Protein 4FTX (pdb70)

InterPro domains:
  IPR020233 GSE/EGO complex subunit Slm4 [PF16818] (3-161)

Secondary structure (DSSP, 8-state):
--SSHHHHHHHHHS---GGG---S--S-SEEEEEETTT--EEEEEE--SSS-S-HHHHHHHHHHHHHHHHHHHHHHHHHHT-SS---SSEEEEEEETTEEEEEEEEEETTEEEEEEEPTTSSEEEEEEEETTS-HHHHHHHHHHHHGGGGGGTT----/--SSHHHHHHHHTS---GGG---S--S-SEEEEEETTT--EEEEEE----HHHHHHHHHHHHHHHHHHHHHHHHHHS-SS---SSEEEEEEETTEEEEEEEEEETTEEEEEEEPTTSSEEEEEEE-TTS-HHHHHHHHHHHHGGGGGGTT----

Foldseek 3Di:
DDDDPVRVVVVVVPDPPPVPDDFPDADFQKKFKAFLVQLHTDDMDGDDDPDDPDDVVVVVVVVVSSVVSRVVSVLVVVQVPDDDDHQFPDWDWDQQPNFIKIKTWHCDPQKIKIKIDLTLERMMIITIHGNRNDPVSVVVVVVVVSNVVPVGHNYYDD/DDDDDVVVVVVVPPDDDCVVDDFPDADFQKKFKAFLVQLHTPDMDGPQDDDVSVVVVVVVSSVVSRVVSVLVVCVVVVPDDHQFPDWAWDDDVNFIKIKTWHDDPQKIKIWIALGLERMIIITIHGNRNDPVSVRVVVRVVSNVPPVGHNHYPD

Organism: Saccharomyces cerevisiae (strain ATCC 204508 / S288c) (NCBI:txid559292)

GO terms:
  GO:0031902 late endosome membrane (C, IDA)
  GO:0000329 fungal-type vacuole membrane (C, IDA)
  GO:0071986 Ragulator complex (C, IDA)
  GO:0000329 fungal-type vacuole membrane (C, HDA)
  GO:0005737 cytoplasm (C, HDA)
  GO:0016237 microautophagy (P, IMP)
  GO:0007165 signal transduction (P, IMP)
  GO:0071986 Ragulator complex (C, IPI)
  GO:0042802 identical protein binding (F, IPI)
  GO:0005515 protein binding (F, IPI)
  GO:0005770 late endosome (C, IDA)
  GO:0032456 endocytic recycling (P, IDA)
  GO:0005774 vacuolar membrane (C, EXP)

CATH classification: 3.30.450.30

Structure (mmCIF, N/CA/C/O backbone):
data_4FTX
#
_entry.id   4FTX
#
_cell.length_a   61.959
_cell.length_b   99.311
_cell.length_c   159.106
_cell.angle_alpha   90.00
_cell.angle_beta   90.00
_cell.angle_gamma   90.00
#
_symmetry.space_group_name_H-M   'C 2 2 21'
#
loop_
_entity.id
_entity.type
_entity.pdbx_description
1 polymer 'Protein SLM4'
2 non-polymer 'SUCCINIC ACID'
3 water water
#
loop_
_atom_site.group_PDB
_atom_site.id
_atom_site.type_symbol
_atom_site.label_atom_id
_atom_site.label_alt_id
_atom_site.label_comp_id
_atom_site.label_asym_id
_atom_site.label_entity_id
_atom_site.label_seq_id
_atom_site.pdbx_PDB_ins_code
_atom_site.Cartn_x
_atom_site.Cartn_y
_atom_site.Cartn_z
_atom_site.occupancy
_atom_site.B_iso_or_equiv
_atom_site.auth_seq_id
_atom_site.auth_comp_id
_atom_site.auth_asym_id
_atom_site.auth_atom_id
_atom_site.pdbx_PDB_model_num
ATOM 1 N N . HIS A 1 5 ? 8.080 48.706 7.007 1.00 89.52 5 HIS A N 1
ATOM 2 C CA . HIS A 1 5 ? 9.349 49.323 6.579 1.00 87.71 5 HIS A CA 1
ATOM 3 C C . HIS A 1 5 ? 9.802 50.412 7.541 1.00 83.33 5 HIS A C 1
ATOM 4 O O . HIS A 1 5 ? 9.145 50.674 8.549 1.00 79.83 5 HIS A O 1
ATOM 11 N N . SER A 1 6 ? 10.942 51.034 7.238 1.00 82.77 6 SER A N 1
ATOM 12 C CA . SER A 1 6 ? 11.460 52.168 8.007 1.00 77.59 6 SER A CA 1
ATOM 13 C C . SER A 1 6 ? 12.461 52.962 7.161 1.00 79.50 6 SER A C 1
ATOM 14 O O . SER A 1 6 ? 12.661 52.661 5.980 1.00 81.02 6 SER A O 1
ATOM 17 N N . LYS A 1 7 ? 13.085 53.972 7.762 1.00 75.08 7 LYS A N 1
ATOM 18 C CA . LYS A 1 7 ? 14.040 54.817 7.042 1.00 81.50 7 LYS A CA 1
ATOM 19 C C . LYS A 1 7 ? 15.477 54.281 7.113 1.00 76.93 7 LYS A C 1
ATOM 20 O O . LYS A 1 7 ? 16.165 54.221 6.096 1.00 83.82 7 LYS A O 1
ATOM 26 N N . ASN A 1 8 ? 15.920 53.887 8.303 1.00 55.60 8 ASN A N 1
ATOM 27 C CA . ASN A 1 8 ? 17.279 53.389 8.481 1.00 46.00 8 ASN A CA 1
ATOM 28 C C . ASN A 1 8 ? 17.371 52.289 9.536 1.00 43.20 8 ASN A C 1
ATOM 29 O O . ASN A 1 8 ? 16.350 51.811 10.037 1.00 40.39 8 ASN A O 1
ATOM 34 N N . VAL A 1 9 ? 18.591 51.891 9.878 1.00 47.29 9 VAL A N 1
ATOM 35 C CA . VAL A 1 9 ? 18.785 50.813 10.844 1.00 49.44 9 VAL A CA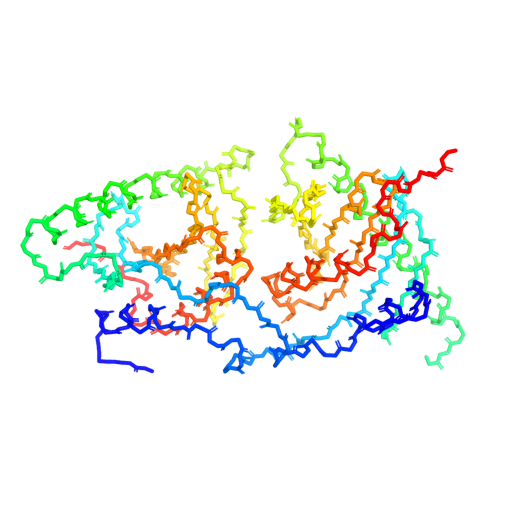 1
ATOM 36 C C . VAL A 1 9 ? 18.289 51.195 12.233 1.00 45.60 9 VAL A C 1
ATOM 37 O O . VAL A 1 9 ? 17.666 50.389 12.917 1.00 43.10 9 VAL A O 1
ATOM 41 N N . LYS A 1 10 ? 18.546 52.436 12.635 1.00 49.87 10 LYS A N 1
ATOM 42 C CA . LYS A 1 10 ? 18.121 52.922 13.943 1.00 46.64 10 LYS A CA 1
ATOM 43 C C . LYS A 1 10 ? 16.593 52.861 14.087 1.00 43.91 10 LYS A C 1
ATOM 44 O O . LYS A 1 10 ? 16.073 52.407 15.105 1.00 41.66 10 LYS A O 1
ATOM 50 N N . GLY A 1 11 ? 15.885 53.321 13.060 1.00 39.68 11 GLY A N 1
ATOM 51 C CA . GLY A 1 11 ? 14.433 53.278 13.038 1.00 41.07 11 GLY A CA 1
ATOM 52 C C . GLY A 1 11 ? 13.922 51.844 13.016 1.00 39.38 11 GLY A C 1
ATOM 53 O O . GLY A 1 11 ? 12.933 51.526 13.660 1.00 40.72 11 GLY A O 1
ATOM 54 N N . PHE A 1 12 ? 14.600 50.979 12.269 1.00 42.38 12 PHE A N 1
ATOM 55 C CA . PHE A 1 12 ? 14.253 49.559 12.252 1.00 41.36 12 PHE A CA 1
ATOM 56 C C . PHE A 1 12 ? 14.327 48.997 13.680 1.00 36.84 12 PHE A C 1
ATOM 57 O O . PHE A 1 12 ? 13.370 48.400 14.163 1.00 39.56 12 PHE A O 1
ATOM 65 N N . LEU A 1 13 ? 15.445 49.234 14.363 1.00 37.95 13 LEU A N 1
ATOM 66 C CA . LEU A 1 13 ? 15.612 48.751 15.741 1.00 37.30 13 LEU A CA 1
ATOM 67 C C . LEU A 1 13 ? 14.574 49.336 16.679 1.00 38.51 13 LEU A C 1
ATOM 68 O O . LEU A 1 13 ? 14.024 48.628 17.519 1.00 38.69 13 LEU A O 1
ATOM 73 N N . GLU A 1 14 ? 14.286 50.627 16.537 1.00 36.76 14 GLU A N 1
ATOM 74 C CA . GLU A 1 14 ? 13.263 51.248 17.378 1.00 36.31 14 GLU A CA 1
ATOM 75 C C . GLU A 1 14 ? 11.901 50.603 17.170 1.00 41.17 14 GLU A C 1
ATOM 76 O O . GLU A 1 14 ? 11.125 50.462 18.112 1.00 41.90 14 GLU A O 1
ATOM 82 N N . ASN A 1 15 ? 11.614 50.212 15.932 1.00 38.70 15 ASN A N 1
ATOM 83 C CA . ASN A 1 15 ? 10.344 49.569 15.620 1.00 43.95 15 ASN A CA 1
ATOM 84 C C . ASN A 1 15 ? 10.221 48.175 16.225 1.00 40.30 15 ASN A C 1
ATOM 85 O O . ASN A 1 15 ? 9.123 47.743 16.550 1.00 44.26 15 ASN A O 1
ATOM 90 N N . THR A 1 16 ? 11.346 47.482 16.373 1.00 39.19 16 THR A N 1
ATOM 91 C CA . THR A 1 16 ? 11.346 46.155 16.987 1.00 43.57 16 THR A CA 1
ATOM 92 C C . THR A 1 16 ? 11.048 46.199 18.491 1.00 50.02 16 THR A C 1
ATOM 93 O O . THR A 1 16 ? 10.782 45.163 19.093 1.00 49.13 16 THR A O 1
ATOM 97 N N . LEU A 1 17 ? 11.078 47.388 19.095 1.00 43.33 17 LEU A N 1
ATOM 98 C CA . LEU A 1 17 ? 10.821 47.509 20.534 1.00 46.38 17 LEU A CA 1
ATOM 99 C C . LEU A 1 17 ? 9.338 47.512 20.855 1.00 57.39 17 LEU A C 1
ATOM 100 O O . LEU A 1 17 ? 8.921 47.007 21.898 1.00 67.01 17 LEU A O 1
ATOM 105 N N . LYS A 1 18 ? 8.553 48.087 19.951 1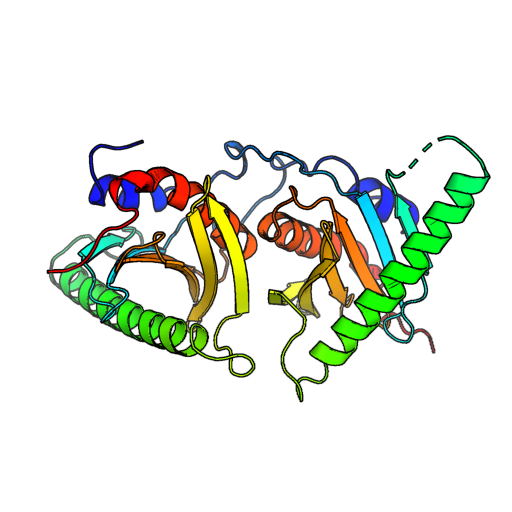.00 52.62 18 LYS A N 1
ATOM 106 C CA . LYS A 1 18 ? 7.099 48.156 20.086 1.00 56.33 18 LYS A CA 1
ATOM 107 C C . LYS A 1 18 ? 6.481 46.770 20.339 1.00 58.25 18 LYS A C 1
ATOM 108 O O . LYS A 1 18 ? 7.067 45.752 19.946 1.00 50.17 18 LYS A O 1
ATOM 114 N N . PRO A 1 19 ? 5.311 46.728 21.012 1.00 66.21 19 PRO A N 1
ATOM 115 C CA . PRO A 1 19 ? 4.612 45.468 21.305 1.00 69.39 19 PRO A CA 1
ATOM 116 C C . PRO A 1 19 ? 4.395 44.666 20.034 1.00 67.79 19 PRO A C 1
ATOM 117 O O . PRO A 1 19 ? 3.826 45.197 19.077 1.00 64.32 19 PRO A O 1
ATOM 121 N N . TYR A 1 20 ? 4.851 43.414 20.025 1.00 66.36 20 TYR A N 1
ATOM 122 C CA . TYR A 1 20 ? 4.835 42.604 18.813 1.00 67.66 20 TYR A CA 1
ATOM 123 C C . TYR A 1 20 ? 3.400 42.309 18.396 1.00 85.67 20 TYR A C 1
ATOM 124 O O . TYR A 1 20 ? 2.764 41.397 18.927 1.00 95.42 20 TYR A O 1
ATOM 133 N N . ASP A 1 21 ? 2.901 43.112 17.456 1.00 96.46 21 ASP A N 1
ATOM 134 C CA . ASP A 1 21 ? 1.542 42.986 16.938 1.00 111.08 21 ASP A CA 1
ATOM 135 C C . ASP A 1 21 ? 1.316 41.604 16.322 1.00 114.78 21 ASP A C 1
ATOM 136 O O . ASP A 1 21 ? 1.772 41.328 15.209 1.00 119.21 21 ASP A O 1
ATOM 141 N N . LEU A 1 22 ? 0.619 40.741 17.058 1.00 105.36 22 LEU A N 1
ATOM 142 C CA . LEU A 1 22 ? 0.356 39.375 16.606 1.00 116.89 22 LEU A CA 1
ATOM 143 C C . LEU A 1 22 ? -0.647 39.332 15.455 1.00 128.52 22 LEU A C 1
ATOM 144 O O . LEU A 1 22 ? -0.701 38.351 14.709 1.00 133.67 22 LEU A O 1
ATOM 149 N N . HIS A 1 23 ? -1.434 40.399 15.323 1.00 141.72 23 HIS A N 1
ATOM 150 C CA . HIS A 1 23 ? -2.514 40.480 14.334 1.00 150.22 23 HIS A CA 1
ATOM 151 C C . HIS A 1 23 ? -1.987 40.627 12.917 1.00 145.49 23 HIS A C 1
ATOM 152 O O . HIS A 1 23 ? -2.758 40.622 11.954 1.00 155.16 23 HIS A O 1
ATOM 159 N N . SER A 1 24 ? -0.669 40.748 12.787 1.00 132.54 24 SER A N 1
ATOM 160 C CA . SER A 1 24 ? -0.038 40.951 11.488 1.00 131.76 24 SER A CA 1
ATOM 161 C C . SER A 1 24 ? 0.844 39.776 11.074 1.00 107.98 24 SER A C 1
ATOM 162 O O . SER A 1 24 ? 1.302 39.708 9.931 1.00 116.20 24 SER A O 1
ATOM 165 N N . VAL A 1 25 ? 1.079 38.852 12.001 1.00 107.63 25 VAL A N 1
ATOM 166 C CA . VAL A 1 25 ? 1.973 37.728 11.731 1.00 76.14 25 VAL A CA 1
ATOM 167 C C . VAL A 1 25 ? 1.258 36.583 11.007 1.00 71.72 25 VAL A C 1
ATOM 168 O O . VAL A 1 25 ? 0.494 35.829 11.611 1.00 72.15 25 VAL A O 1
ATOM 172 N N . ASP A 1 26 ? 1.516 36.466 9.707 1.00 69.32 26 ASP A N 1
ATOM 173 C CA . ASP A 1 26 ? 0.956 35.396 8.890 1.00 74.59 26 ASP A CA 1
ATOM 174 C C . ASP A 1 26 ? 1.872 34.179 8.878 1.00 70.33 26 ASP A C 1
ATOM 175 O O . ASP A 1 26 ? 3.094 34.307 8.802 1.00 73.99 26 ASP A O 1
ATOM 180 N N . PHE A 1 27 ? 1.271 32.998 8.943 1.00 62.63 27 PHE A N 1
ATOM 181 C CA . PHE A 1 27 ? 2.016 31.752 8.837 1.00 58.24 27 PHE A CA 1
ATOM 182 C C . PHE A 1 27 ? 1.516 30.949 7.647 1.00 62.13 27 PHE A C 1
ATOM 183 O O . PHE A 1 27 ? 0.323 30.945 7.355 1.00 63.26 27 PHE A O 1
ATOM 191 N N . LYS A 1 28 ? 2.436 30.282 6.958 1.00 69.67 28 LYS A N 1
ATOM 192 C CA . LYS A 1 28 ? 2.080 29.374 5.875 1.00 71.26 28 LYS A CA 1
ATOM 193 C C . LYS A 1 28 ? 1.202 28.252 6.438 1.00 65.81 28 LYS A C 1
ATOM 194 O O . LYS A 1 28 ? 0.209 27.851 5.831 1.00 63.36 28 LYS A O 1
ATOM 200 N N . THR A 1 29 ? 1.567 27.780 7.626 1.00 55.92 29 THR A N 1
ATOM 201 C CA . THR A 1 29 ? 0.893 26.671 8.274 1.00 53.81 29 THR A CA 1
ATOM 202 C C . THR A 1 29 ? 0.836 26.936 9.772 1.00 53.94 29 THR A C 1
ATOM 203 O O . THR A 1 29 ? 1.862 27.173 10.400 1.00 56.23 29 THR A O 1
ATOM 207 N N . SER A 1 30 ? -0.364 26.902 10.337 1.00 50.57 30 SER A N 1
ATOM 208 C CA . SER A 1 30 ? -0.525 27.024 11.777 1.00 50.14 30 SER A CA 1
ATOM 209 C C . SER A 1 30 ? -1.369 25.877 12.356 1.00 48.00 30 SER A C 1
ATOM 210 O O . SER A 1 30 ? -1.765 25.916 13.522 1.00 47.39 30 SER A O 1
ATOM 213 N N . SER A 1 31 ? -1.623 24.859 11.536 1.00 43.87 31 SER A N 1
ATOM 214 C CA . SER A 1 31 ? -2.309 23.633 11.984 1.00 41.60 31 SER A CA 1
ATOM 215 C C . SER A 1 31 ? -1.353 22.464 12.127 1.00 37.83 31 SER A C 1
ATOM 216 O O . SER A 1 31 ? -0.451 22.285 11.301 1.00 43.65 31 SER A O 1
ATOM 219 N N . LEU A 1 32 ? -1.579 21.640 13.151 1.00 35.94 32 LEU A N 1
ATOM 220 C CA . LEU A 1 32 ? -0.788 20.431 13.337 1.00 38.64 32 LEU A CA 1
ATOM 221 C C . LEU A 1 32 ? -1.205 19.364 12.344 1.00 39.77 32 LEU A C 1
ATOM 222 O O . LEU A 1 32 ? -2.340 19.334 11.893 1.00 43.57 32 LEU A O 1
ATOM 227 N N . GLN A 1 33 ? -0.264 18.498 12.001 1.00 41.52 33 GLN A N 1
ATOM 228 C CA . GLN A 1 33 ? -0.565 17.288 11.254 1.00 42.47 33 GLN A CA 1
ATOM 229 C C . GLN A 1 33 ? -1.104 16.247 12.235 1.00 42.53 33 GLN A C 1
ATOM 230 O O . GLN A 1 33 ? -2.126 15.610 11.999 1.00 44.59 33 GLN A O 1
ATOM 236 N N . SER A 1 34 ? -0.415 16.071 13.354 1.00 42.40 34 SER A N 1
ATOM 237 C CA . SER A 1 34 ? -0.919 15.134 14.346 1.00 40.64 34 SER A CA 1
ATOM 238 C C . SER A 1 34 ? -0.514 15.527 15.747 1.00 35.67 34 SER A C 1
ATOM 239 O O . SER A 1 34 ? 0.387 16.345 15.950 1.00 34.86 34 SER A O 1
ATOM 242 N N . SER A 1 35 ? -1.211 14.963 16.720 1.00 29.44 35 SER A N 1
ATOM 243 C CA . SER A 1 35 ? -0.991 15.325 18.108 1.00 33.96 35 SER A CA 1
ATOM 244 C C . SER A 1 35 ? -1.227 14.077 18.949 1.00 34.78 35 SER A C 1
ATOM 245 O O . SER A 1 35 ? -2.220 13.380 18.757 1.00 35.66 35 SER A O 1
ATOM 248 N N . MET A 1 36 ? -0.321 13.779 19.866 1.00 32.99 36 MET A N 1
ATOM 249 C CA . MET A 1 36 ? -0.547 12.615 20.694 1.00 33.61 36 MET A CA 1
ATOM 250 C C . MET A 1 36 ? 0.044 12.656 22.084 1.00 30.61 36 MET A C 1
ATOM 251 O O . MET A 1 36 ? 0.916 13.465 22.395 1.00 28.83 36 MET A O 1
ATOM 256 N N . ILE A 1 37 ? -0.488 11.784 22.928 1.00 26.58 37 ILE A N 1
ATOM 257 C CA . ILE A 1 37 ? 0.096 11.516 24.230 1.00 23.71 37 ILE A CA 1
ATOM 258 C C . ILE A 1 37 ? 0.634 10.102 24.188 1.00 28.89 37 ILE A C 1
ATOM 259 O O . ILE A 1 37 ? -0.103 9.130 23.878 1.00 29.14 37 ILE A O 1
ATOM 264 N N . ILE A 1 38 ? 1.935 10.015 24.461 1.00 27.69 38 ILE A N 1
ATOM 265 C CA . ILE A 1 38 ? 2.672 8.755 24.408 1.00 27.98 38 ILE A CA 1
ATOM 266 C C . ILE A 1 38 ? 3.384 8.487 25.728 1.00 30.79 38 ILE A C 1
ATOM 267 O O . ILE A 1 38 ? 3.524 9.387 26.550 1.00 29.81 38 ILE A O 1
ATOM 272 N N . THR A 1 39 ? 3.842 7.257 25.938 1.00 26.59 39 THR A N 1
ATOM 273 C CA . THR A 1 39 ? 4.536 6.938 27.181 1.00 27.48 39 THR A CA 1
ATOM 274 C C . THR A 1 39 ? 5.980 7.398 27.126 1.00 31.78 39 THR A C 1
ATOM 275 O O . THR A 1 39 ? 6.642 7.260 26.097 1.00 31.81 39 THR A O 1
ATOM 279 N N . ALA A 1 40 ? 6.464 7.959 28.235 1.00 32.46 40 ALA A N 1
ATOM 280 C CA . ALA A 1 40 ? 7.865 8.346 28.368 1.00 33.50 40 ALA A CA 1
ATOM 281 C C . ALA A 1 40 ? 8.755 7.110 28.582 1.00 36.27 40 ALA A C 1
ATOM 282 O O . ALA A 1 40 ? 9.973 7.176 28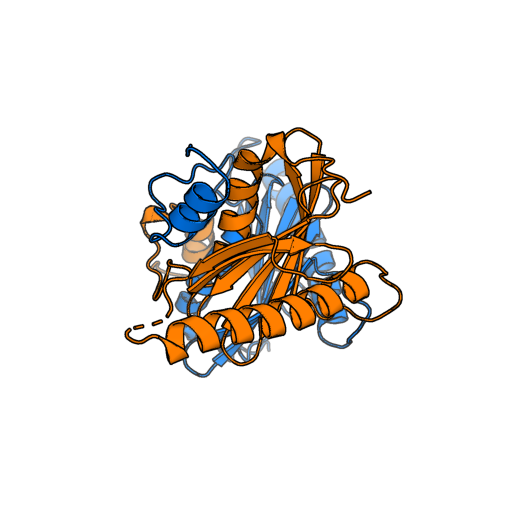.459 1.00 41.72 40 ALA A O 1
ATOM 284 N N . THR A 1 41 ? 8.137 5.980 28.894 1.00 32.11 41 THR A N 1
ATOM 285 C CA . THR A 1 41 ? 8.877 4.745 29.110 1.00 36.89 41 THR A CA 1
ATOM 286 C C . THR A 1 41 ? 9.210 4.076 27.779 1.00 40.04 41 THR A C 1
ATOM 287 O O . THR A 1 41 ? 10.351 3.708 27.546 1.00 39.24 41 THR A O 1
ATOM 291 N N . ASN A 1 42 ? 8.216 3.939 26.901 1.00 39.27 42 ASN A N 1
ATOM 292 C CA . ASN A 1 42 ? 8.402 3.173 25.669 1.00 39.93 42 ASN A CA 1
ATOM 293 C C . ASN A 1 42 ? 7.950 3.874 24.388 1.00 43.12 42 ASN A C 1
ATOM 294 O O . ASN A 1 42 ? 8.044 3.302 23.305 1.00 41.09 42 ASN A O 1
ATOM 299 N N . GLY A 1 43 ? 7.456 5.101 24.506 1.00 40.30 43 GLY A N 1
ATOM 300 C CA . GLY A 1 43 ? 6.949 5.812 23.345 1.00 37.05 43 GLY A CA 1
ATOM 301 C C . GLY A 1 43 ? 5.691 5.182 22.778 1.00 34.29 43 GLY A C 1
ATOM 302 O O . GLY A 1 43 ? 5.368 5.389 21.615 1.00 36.93 43 GLY A O 1
ATOM 303 N N . GLY A 1 44 ? 4.987 4.406 23.593 1.00 32.35 44 GLY A N 1
ATOM 304 C CA . GLY A 1 44 ? 3.730 3.781 23.171 1.00 32.84 44 GLY A CA 1
ATOM 305 C C . GLY A 1 44 ? 2.621 4.818 23.135 1.00 35.29 44 GLY A C 1
ATOM 306 O O . GLY A 1 44 ? 2.488 5.620 24.049 1.00 33.04 44 GLY A O 1
ATOM 307 N N . ILE A 1 45 ? 1.832 4.824 22.071 1.00 30.39 45 ILE A N 1
ATOM 308 C CA . ILE A 1 45 ? 0.789 5.828 21.935 1.00 34.27 45 ILE A CA 1
ATOM 309 C C . ILE A 1 45 ? -0.384 5.461 22.816 1.00 33.82 45 ILE A C 1
ATOM 310 O O . ILE A 1 45 ? -0.897 4.330 22.755 1.00 30.11 45 ILE A O 1
ATOM 315 N N . LEU A 1 46 ? -0.823 6.414 23.631 1.00 29.05 46 LEU A N 1
ATOM 316 C CA . LEU A 1 46 ? -1.961 6.174 24.506 1.00 31.96 46 LEU A CA 1
ATOM 317 C C . LEU A 1 46 ? -3.191 6.925 24.040 1.00 34.89 46 LEU A C 1
ATOM 318 O O . LEU A 1 46 ? -4.317 6.508 24.300 1.00 34.20 46 LEU A O 1
ATOM 323 N N . SER A 1 47 ? -2.970 8.041 23.353 1.00 35.84 47 SER A N 1
ATOM 324 C CA . SER A 1 47 ? -4.070 8.782 22.726 1.00 33.55 47 SER A CA 1
ATOM 325 C C . SER A 1 47 ? -3.510 9.589 21.563 1.00 32.12 47 SER A C 1
ATOM 326 O O . SER A 1 47 ? -2.382 10.056 21.628 1.00 31.46 47 SER A O 1
ATOM 329 N N . TYR A 1 48 ? -4.286 9.756 20.499 1.00 37.04 48 TYR A N 1
ATOM 330 C CA . TYR A 1 48 ? -3.814 10.538 19.359 1.00 37.58 48 TYR A CA 1
ATOM 331 C C . TYR A 1 48 ? -4.964 11.151 18.579 1.00 35.00 48 TYR A C 1
ATOM 332 O O . TYR A 1 48 ? -6.106 10.703 18.671 1.00 37.10 48 TYR A O 1
ATOM 341 N N . ALA A 1 49 ? -4.628 12.168 17.792 1.00 34.14 49 ALA A N 1
ATOM 342 C CA . ALA A 1 49 ? -5.508 12.736 16.773 1.00 34.85 49 ALA A CA 1
ATOM 343 C C . ALA A 1 49 ? -4.656 13.087 15.560 1.00 42.73 49 ALA A C 1
ATOM 344 O O . ALA A 1 49 ? -3.503 13.507 15.719 1.00 40.59 49 ALA A O 1
ATOM 346 N N . THR A 1 50 ? -5.216 12.913 14.361 1.00 43.56 50 THR A N 1
ATOM 347 C CA . THR A 1 50 ? -4.560 13.309 13.104 1.00 45.05 50 THR A CA 1
ATOM 348 C C . THR A 1 50 ? -5.558 14.000 12.209 1.00 42.32 50 THR A C 1
ATOM 349 O O . THR A 1 50 ? -6.724 13.614 12.179 1.00 43.39 50 THR A O 1
ATOM 353 N N . SER A 1 51 ? -5.095 15.005 11.468 1.00 53.39 51 SER A N 1
ATOM 354 C CA . SER A 1 51 ? -5.946 15.722 10.514 1.00 67.17 51 SER A CA 1
ATOM 355 C C . SER A 1 51 ? -6.279 14.866 9.295 1.00 75.84 51 SER A C 1
ATOM 356 O O . SER A 1 51 ? -5.527 13.957 8.939 1.00 60.43 51 SER A O 1
ATOM 359 N N . ASN A 1 52 ? -7.406 15.170 8.656 1.00 102.97 52 ASN A N 1
ATOM 360 C CA . ASN A 1 52 ? -7.907 14.369 7.542 1.00 117.74 52 ASN A CA 1
ATOM 361 C C . ASN A 1 52 ? -7.862 15.127 6.218 1.00 122.07 52 ASN A C 1
ATOM 362 O O . ASN A 1 52 ? -8.890 15.309 5.565 1.00 128.98 52 ASN A O 1
ATOM 367 N N . ASN A 1 53 ? -6.667 15.556 5.820 1.00 118.75 53 ASN A N 1
ATOM 368 C CA . ASN A 1 53 ? -6.510 16.403 4.635 1.00 123.69 53 ASN A CA 1
ATOM 369 C C . ASN A 1 53 ? -6.003 15.680 3.381 1.00 115.60 53 ASN A C 1
ATOM 370 O O . ASN A 1 53 ? -6.259 16.119 2.259 1.00 117.20 53 ASN A O 1
ATOM 375 N N . ASP A 1 54 ? -5.297 14.569 3.583 1.00 106.52 54 ASP A N 1
ATOM 376 C CA . ASP A 1 54 ? -4.557 13.891 2.517 1.00 91.73 54 ASP A CA 1
ATOM 377 C C . ASP A 1 54 ? -5.381 12.875 1.715 1.00 83.17 54 ASP A C 1
ATOM 378 O O . ASP A 1 54 ? -5.428 12.928 0.475 1.00 83.88 54 ASP A O 1
ATOM 383 N N . VAL A 1 55 ? -6.013 11.952 2.440 1.00 73.21 55 VAL A N 1
ATOM 384 C CA . VAL A 1 55 ? -6.749 10.827 1.867 1.00 72.49 55 VAL A CA 1
ATOM 385 C C . VAL A 1 55 ? -8.100 10.710 2.576 1.00 74.12 55 VAL A C 1
ATOM 386 O O . VAL A 1 55 ? -8.270 11.257 3.670 1.00 65.45 55 VAL A O 1
ATOM 390 N N . PRO A 1 56 ? -9.076 10.020 1.949 1.00 78.02 56 PRO A N 1
ATOM 391 C CA . PRO A 1 56 ? -10.370 9.798 2.601 1.00 74.68 56 PRO A CA 1
ATOM 392 C C . PRO A 1 56 ? -10.210 9.012 3.888 1.00 75.91 56 PRO A C 1
ATOM 393 O O . PRO A 1 56 ? -9.318 8.165 3.977 1.00 77.87 56 PRO A O 1
ATOM 397 N N . LYS A 1 57 ? -11.062 9.300 4.869 1.00 86.06 57 LYS A N 1
ATOM 398 C CA . LYS A 1 57 ? -11.104 8.527 6.108 1.00 88.46 57 LYS A CA 1
ATOM 399 C C . LYS A 1 57 ? -11.691 7.147 5.837 1.00 82.66 57 LYS A C 1
ATOM 400 O O . LYS A 1 57 ? -12.901 6.936 5.970 1.00 81.05 57 LYS A O 1
ATOM 406 N N . ASN A 1 58 ? -10.829 6.217 5.437 1.00 71.92 58 ASN A N 1
ATOM 407 C CA . ASN A 1 58 ? -11.234 4.833 5.228 1.00 69.29 58 ASN A CA 1
ATOM 408 C C . ASN A 1 58 ? -10.383 3.861 6.042 1.00 69.35 58 ASN A C 1
ATOM 409 O O . ASN A 1 58 ? -9.639 4.277 6.930 1.00 63.60 58 ASN A O 1
ATOM 414 N N . SER A 1 59 ? -10.460 2.578 5.684 1.00 70.37 59 SER A N 1
ATOM 415 C CA . SER A 1 59 ? -9.801 1.497 6.418 1.00 64.65 59 SER A CA 1
ATOM 416 C C . SER A 1 59 ? -8.276 1.357 6.267 1.00 45.11 59 SER A C 1
ATOM 417 O O . SER A 1 59 ? -7.549 1.449 7.255 1.00 46.77 59 SER A O 1
ATOM 420 N N . ILE A 1 60 ? -7.801 1.088 5.054 1.00 50.53 60 ILE A N 1
ATOM 421 C CA . ILE A 1 60 ? -6.374 0.851 4.842 1.00 53.09 60 ILE A CA 1
ATOM 422 C C . ILE A 1 60 ? -5.578 2.089 5.249 1.00 54.95 60 ILE A C 1
ATOM 423 O O . ILE A 1 60 ? -4.491 1.971 5.826 1.00 60.81 60 ILE A O 1
ATOM 428 N N . ASN A 1 61 ? -6.154 3.262 4.970 1.00 55.40 61 ASN A N 1
ATOM 429 C CA . ASN A 1 61 ? -5.534 4.544 5.283 1.00 58.67 61 ASN A CA 1
ATOM 430 C C . ASN A 1 61 ? -5.398 4.729 6.770 1.00 50.41 61 ASN A C 1
ATOM 431 O O . ASN A 1 61 ? -4.363 5.188 7.251 1.00 50.85 61 ASN A O 1
ATOM 436 N N . GLU A 1 62 ? -6.465 4.384 7.490 1.00 49.43 62 GLU A N 1
ATOM 437 C CA . GLU A 1 62 ? -6.451 4.467 8.931 1.00 51.11 62 GLU A CA 1
ATOM 438 C C . GLU A 1 62 ? -5.356 3.569 9.508 1.00 38.70 62 GLU A C 1
ATOM 439 O O . GLU A 1 62 ? -4.578 4.007 10.362 1.00 40.50 62 GLU A O 1
ATOM 445 N N . ILE A 1 63 ? -5.291 2.325 9.038 1.00 41.22 63 ILE A N 1
ATOM 446 C CA . ILE A 1 63 ? -4.333 1.367 9.596 1.00 39.28 63 ILE A CA 1
ATOM 447 C C . ILE A 1 63 ? -2.906 1.874 9.353 1.00 44.81 63 ILE A C 1
ATOM 448 O O . ILE A 1 63 ? -2.085 1.933 10.279 1.00 38.30 63 ILE A O 1
ATOM 453 N N . ASN A 1 64 ? -2.644 2.271 8.107 1.00 45.66 64 AS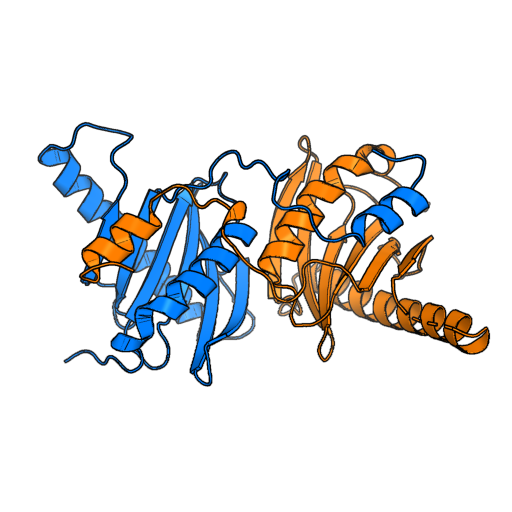N A N 1
ATOM 454 C CA . ASN A 1 64 ? -1.337 2.756 7.688 1.00 44.77 64 ASN A CA 1
ATOM 455 C C . ASN A 1 64 ? -0.882 3.956 8.486 1.00 40.18 64 ASN A C 1
ATOM 456 O O . ASN A 1 64 ? 0.254 3.992 8.969 1.00 44.81 64 ASN A O 1
ATOM 461 N N . SER A 1 65 ? -1.752 4.952 8.605 1.00 36.02 65 SER A N 1
ATOM 462 C CA . SER A 1 65 ? -1.336 6.172 9.284 1.00 38.78 65 SER A CA 1
ATOM 463 C C . SER A 1 65 ? -1.099 5.897 10.764 1.00 37.59 65 SER A C 1
ATOM 464 O O . SER A 1 65 ? -0.189 6.477 11.339 1.00 35.36 65 SER A O 1
ATOM 467 N N . VAL A 1 66 ? -1.866 4.990 11.380 1.00 35.94 66 VAL A N 1
ATOM 468 C CA . VAL A 1 66 ? -1.600 4.705 12.801 1.00 38.63 66 VAL A CA 1
ATOM 469 C C . VAL A 1 66 ? -0.251 4.039 12.955 1.00 35.71 66 VAL A C 1
ATOM 470 O O . VAL A 1 66 ? 0.513 4.379 13.851 1.00 37.55 66 VAL A O 1
ATOM 474 N N . ASN A 1 67 ? 0.045 3.089 12.071 1.00 37.48 67 ASN A N 1
ATOM 475 C CA . ASN A 1 67 ? 1.351 2.444 12.080 1.00 41.68 67 ASN A CA 1
ATOM 476 C C . ASN A 1 67 ? 2.500 3.455 11.941 1.00 40.37 67 ASN A C 1
ATOM 477 O O . ASN A 1 67 ? 3.516 3.351 12.638 1.00 40.92 67 ASN A O 1
ATOM 482 N N . ASN A 1 68 ? 2.337 4.419 11.030 1.00 35.77 68 ASN A N 1
ATOM 483 C CA . ASN A 1 68 ? 3.347 5.470 10.850 1.00 37.40 68 ASN A CA 1
ATOM 484 C C . ASN A 1 68 ? 3.512 6.302 12.125 1.00 37.29 68 ASN A C 1
ATOM 485 O O . ASN A 1 68 ? 4.634 6.584 12.553 1.00 40.41 68 ASN A O 1
ATOM 490 N N . LEU A 1 69 ? 2.390 6.708 12.717 1.00 38.18 69 LEU A N 1
ATOM 491 C CA . LEU A 1 69 ? 2.434 7.487 13.959 1.00 41.10 69 LEU A CA 1
ATOM 492 C C . LEU A 1 69 ? 3.167 6.735 15.063 1.00 37.51 69 LEU A C 1
ATOM 493 O O . LEU A 1 69 ? 3.934 7.334 15.804 1.00 36.17 69 LEU A O 1
ATOM 498 N N . LYS A 1 70 ? 2.922 5.427 15.165 1.00 36.69 70 LYS A N 1
ATOM 499 C CA . LYS A 1 70 ? 3.622 4.580 16.147 1.00 34.47 70 LYS A CA 1
ATOM 500 C C . LYS A 1 70 ? 5.120 4.572 15.918 1.00 36.91 70 LYS A C 1
ATOM 501 O O . LYS A 1 70 ? 5.891 4.674 16.877 1.00 39.73 70 LYS A O 1
ATOM 507 N N . MET A 1 71 ? 5.537 4.437 14.655 1.00 35.70 71 MET A N 1
ATOM 508 C CA . MET A 1 71 ? 6.967 4.471 14.338 1.00 42.53 71 MET A CA 1
ATOM 509 C C . MET A 1 71 ? 7.604 5.833 14.688 1.00 39.23 71 MET A C 1
ATOM 510 O O . MET A 1 71 ? 8.705 5.897 15.250 1.00 40.87 71 MET A O 1
ATOM 515 N N . MET A 1 72 ? 6.886 6.910 14.391 1.00 39.55 72 MET A N 1
ATOM 516 C CA . MET A 1 72 ? 7.397 8.259 14.658 1.00 41.54 72 MET A CA 1
ATOM 517 C C . MET A 1 72 ? 7.472 8.564 16.161 1.00 36.98 72 MET A C 1
ATOM 518 O O . MET A 1 72 ? 8.430 9.178 16.650 1.00 34.65 72 MET A O 1
ATOM 523 N N . SER A 1 73 ? 6.449 8.131 16.881 1.00 34.57 73 SER A N 1
ATOM 524 C CA . SER A 1 73 ? 6.390 8.276 18.327 1.00 37.34 73 SER A CA 1
ATOM 525 C C . SER A 1 73 ? 7.560 7.571 18.973 1.00 41.08 73 SER A C 1
ATOM 526 O O . SER A 1 73 ? 8.166 8.103 19.895 1.00 41.21 73 SER A O 1
ATOM 529 N N . LEU A 1 74 ? 7.870 6.370 18.487 1.00 40.35 74 LEU A N 1
ATOM 530 C CA . LEU A 1 74 ? 9.027 5.639 18.986 1.00 38.00 74 LEU A CA 1
ATOM 531 C C . LEU A 1 74 ? 10.353 6.365 18.720 1.00 36.48 74 LEU A C 1
ATOM 532 O O . LEU A 1 74 ? 11.175 6.494 19.625 1.00 38.57 74 LEU A O 1
ATOM 537 N N . LEU A 1 75 ? 10.574 6.818 17.484 1.00 35.63 75 LEU A N 1
ATOM 538 C CA . LEU A 1 75 ? 11.819 7.526 17.154 1.00 40.77 75 LEU A CA 1
ATOM 539 C C . LEU A 1 75 ? 12.002 8.784 18.007 1.00 36.04 75 LEU A C 1
ATOM 540 O O . LEU A 1 75 ? 13.110 9.089 18.471 1.00 38.53 75 LEU A O 1
ATOM 545 N N . ILE A 1 76 ? 10.906 9.507 18.202 1.00 34.84 76 ILE A N 1
ATOM 546 C CA . ILE A 1 76 ? 10.938 10.759 18.936 1.00 36.14 76 ILE A CA 1
ATOM 547 C C . ILE A 1 76 ? 11.152 10.503 20.421 1.00 36.80 76 ILE A C 1
ATOM 548 O O . ILE A 1 76 ? 11.997 11.145 21.042 1.00 34.82 76 ILE A O 1
ATOM 553 N N . LYS A 1 77 ? 10.422 9.544 20.984 1.00 34.72 77 LYS A N 1
ATOM 554 C CA . LYS A 1 77 ? 10.689 9.131 22.364 1.00 35.68 77 LYS A CA 1
ATOM 555 C C . LYS A 1 77 ? 12.151 8.720 22.572 1.00 36.16 77 LYS A C 1
ATOM 556 O O . LYS A 1 77 ? 12.739 9.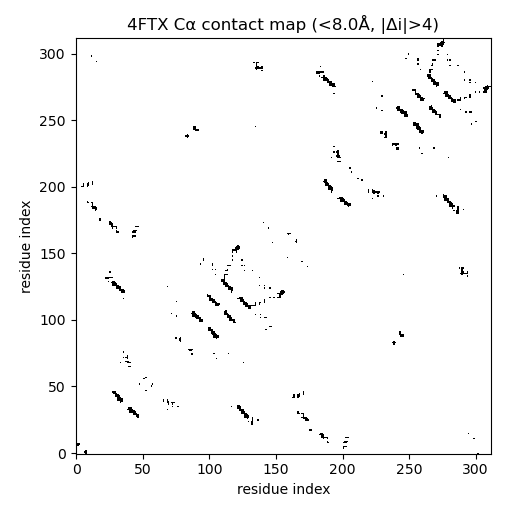054 23.595 1.00 37.96 77 LYS A O 1
ATOM 562 N N . ASP A 1 78 ? 12.738 7.981 21.628 1.00 34.87 78 ASP A N 1
ATOM 563 C CA . ASP A 1 78 ? 14.141 7.581 21.787 1.00 31.84 78 ASP A CA 1
ATOM 564 C C . ASP A 1 78 ? 15.073 8.802 21.805 1.00 39.13 78 ASP A C 1
ATOM 565 O O . ASP A 1 78 ? 16.031 8.876 22.596 1.00 37.91 78 ASP A O 1
ATOM 570 N N . LYS A 1 79 ? 14.793 9.753 20.919 1.00 37.08 79 LYS A N 1
ATOM 571 C CA . LYS A 1 79 ? 15.602 10.968 20.862 1.00 37.56 79 LYS A CA 1
ATOM 572 C C . LYS A 1 79 ? 15.483 11.744 22.177 1.00 32.61 79 LYS A C 1
ATOM 573 O O . LYS A 1 79 ? 16.488 12.140 22.769 1.00 42.04 79 LYS A O 1
ATOM 579 N N . TRP A 1 80 ? 14.252 11.942 22.624 1.00 33.39 80 TRP A N 1
ATOM 580 C CA . TRP A 1 80 ? 13.956 12.606 23.894 1.00 34.46 80 TRP A CA 1
ATOM 581 C C . TRP A 1 80 ? 14.682 11.936 25.059 1.00 40.34 80 TRP A C 1
ATOM 582 O O . TRP A 1 80 ? 15.331 12.606 25.868 1.00 34.65 80 TRP A O 1
ATOM 593 N N . SER A 1 81 ? 14.591 10.609 25.143 1.00 35.33 81 SER A N 1
ATOM 594 C CA . SER A 1 81 ? 15.281 9.859 26.209 1.00 39.59 81 SER A CA 1
ATOM 595 C C . SER A 1 81 ? 16.763 10.100 26.202 1.00 42.51 81 SER A C 1
ATOM 596 O O . SER A 1 81 ? 17.363 10.342 27.256 1.00 40.92 81 SER A O 1
ATOM 599 N N . GLU A 1 82 ? 17.370 10.018 25.021 1.00 39.36 82 GLU A N 1
ATOM 600 C CA . GLU A 1 82 ? 18.797 10.272 24.928 1.00 44.68 82 GLU A CA 1
ATOM 601 C C . GLU A 1 82 ? 19.159 11.701 25.354 1.00 46.25 82 GLU A C 1
ATOM 602 O O . GLU A 1 82 ? 20.155 11.912 26.051 1.00 43.21 82 GLU A O 1
ATOM 608 N N . ASP A 1 83 ? 18.348 12.674 24.948 1.00 43.72 83 ASP A N 1
ATOM 609 C CA . ASP A 1 83 ? 18.621 14.076 25.289 1.00 44.92 83 ASP A CA 1
ATOM 610 C C . ASP A 1 83 ? 18.517 14.326 26.792 1.00 42.12 83 ASP A C 1
ATOM 611 O O . ASP A 1 83 ? 19.312 15.061 27.361 1.00 44.94 83 ASP A O 1
ATOM 616 N N . GLU A 1 84 ? 17.546 13.677 27.419 1.00 36.41 84 GLU A N 1
ATOM 617 C CA . GLU A 1 84 ? 17.280 13.812 28.849 1.00 43.04 84 GLU A CA 1
ATOM 618 C C . GLU A 1 84 ? 18.410 13.351 29.777 1.00 52.28 84 GLU A C 1
ATOM 619 O O . GLU A 1 84 ? 18.557 13.879 30.877 1.00 60.64 84 GLU A O 1
ATOM 625 N N . ASN A 1 85 ? 19.216 12.389 29.346 1.00 63.57 85 ASN A N 1
ATOM 626 C CA . ASN A 1 85 ? 20.341 11.970 30.178 1.00 74.68 85 ASN A CA 1
ATOM 627 C C . ASN A 1 85 ? 21.735 12.205 29.588 1.00 83.50 85 ASN A C 1
ATOM 628 O O . ASN A 1 85 ? 22.592 11.321 29.624 1.00 88.54 85 ASN A O 1
ATOM 633 N N . ASP A 1 86 ? 21.951 13.404 29.054 1.00 88.29 86 ASP A N 1
ATOM 634 C CA . ASP A 1 86 ? 23.290 13.854 28.659 1.00 110.07 86 ASP A CA 1
ATOM 635 C C . ASP A 1 86 ? 23.398 15.379 28.615 1.00 119.79 86 ASP A C 1
ATOM 636 O O . ASP A 1 86 ? 22.452 16.089 28.963 1.00 117.31 86 ASP A O 1
ATOM 641 N N . THR A 1 87 ? 24.553 15.876 28.181 1.00 132.16 87 THR A N 1
ATOM 642 C CA . THR A 1 87 ? 24.779 17.316 28.110 1.00 142.30 87 THR A CA 1
ATOM 643 C C . THR A 1 87 ? 25.048 17.787 26.681 1.00 147.99 87 THR A C 1
ATOM 644 O O . THR A 1 87 ? 24.313 18.623 26.150 1.00 145.35 87 THR A O 1
ATOM 648 N N . GLU A 1 88 ? 26.090 17.233 26.065 1.00 150.54 88 GLU A N 1
ATOM 649 C CA . GLU A 1 88 ? 26.622 17.752 24.802 1.00 145.98 88 GLU A CA 1
ATOM 650 C C . GLU A 1 88 ? 26.031 17.136 23.529 1.00 136.24 88 GLU A C 1
ATOM 651 O O . GLU A 1 88 ? 26.014 17.778 22.478 1.00 137.76 88 GLU A O 1
ATOM 657 N N . GLU A 1 89 ? 25.552 15.899 23.625 1.00 124.46 89 GLU A N 1
ATOM 658 C CA . GLU A 1 89 ? 25.109 15.146 22.449 1.00 116.28 89 GLU A CA 1
ATOM 659 C C . GLU A 1 89 ? 23.599 15.247 22.206 1.00 99.29 89 GLU A C 1
ATOM 660 O O . GLU A 1 89 ? 22.896 14.231 22.165 1.00 95.06 89 GLU A O 1
ATOM 666 N N . GLN A 1 90 ? 23.110 16.473 22.026 1.00 79.37 90 GLN A N 1
ATOM 667 C CA . GLN A 1 90 ? 21.678 16.710 21.871 1.00 66.96 90 GLN A CA 1
ATOM 668 C C . GLN A 1 90 ? 21.195 16.476 20.449 1.00 57.61 90 GLN A C 1
ATOM 669 O O . GLN A 1 90 ? 21.745 17.033 19.501 1.00 59.61 90 GLN A O 1
ATOM 675 N N . HIS A 1 91 ? 20.164 15.644 20.315 1.00 46.80 91 HIS A N 1
ATOM 676 C CA . HIS A 1 91 ? 19.448 15.489 19.051 1.00 42.98 91 HIS A CA 1
ATOM 677 C C . HIS A 1 91 ? 18.562 16.694 18.771 1.00 39.17 91 HIS A C 1
ATOM 678 O O . HIS A 1 91 ? 18.365 17.065 17.623 1.00 45.40 91 HIS A O 1
ATOM 685 N N . SER A 1 92 ? 18.004 17.295 19.820 1.00 35.45 92 SER A N 1
ATOM 686 C CA . SER A 1 92 ? 16.996 18.348 19.657 1.00 34.04 92 SER A CA 1
ATOM 687 C C . SER A 1 92 ? 17.568 19.659 19.113 1.00 32.98 92 SER A C 1
ATOM 688 O O . SER A 1 92 ? 18.758 19.922 19.234 1.00 34.27 92 SER A O 1
ATOM 691 N N . ASN A 1 93 ? 16.681 20.460 18.534 1.00 40.12 93 ASN A N 1
ATOM 692 C CA . ASN A 1 93 ? 16.984 21.789 17.998 1.00 45.40 93 ASN A CA 1
ATOM 693 C C . ASN A 1 93 ? 16.873 22.826 19.097 1.00 40.34 93 ASN A C 1
ATOM 694 O O . ASN A 1 93 ? 17.368 23.958 18.973 1.00 43.57 93 ASN A O 1
ATOM 699 N N . SER A 1 94 ? 16.137 22.463 20.141 1.00 32.78 94 SER A N 1
ATOM 700 C CA . SER A 1 94 ? 15.981 23.340 21.284 1.00 34.93 94 SER A CA 1
ATOM 701 C C . SER A 1 94 ? 15.635 22.586 22.554 1.00 34.53 94 SER A C 1
ATOM 702 O O . SER A 1 94 ? 15.163 21.444 22.510 1.00 32.16 94 SER A O 1
ATOM 705 N N . CYS A 1 95 ? 15.850 23.249 23.684 1.00 36.70 95 CYS A N 1
ATOM 706 C CA . CYS A 1 95 ? 15.453 22.709 24.979 1.00 35.60 95 CYS A CA 1
ATOM 707 C C . CYS A 1 95 ? 15.127 23.878 25.891 1.00 32.40 95 CYS A C 1
ATOM 708 O O . CYS A 1 95 ? 16.024 24.593 26.336 1.00 34.72 95 CYS A O 1
ATOM 711 N N . TYR A 1 96 ? 13.841 24.086 26.135 1.00 29.27 96 TYR A N 1
ATOM 712 C CA . TYR A 1 96 ? 13.407 25.190 26.987 1.00 35.22 96 TYR A CA 1
ATOM 713 C C . TYR A 1 96 ? 12.834 24.649 28.287 1.00 35.02 96 TYR A C 1
ATOM 714 O O . TYR A 1 96 ? 11.808 23.964 28.278 1.00 33.22 96 TYR A O 1
ATOM 723 N N . PRO A 1 97 ? 13.512 24.922 29.411 1.00 41.02 97 PRO A N 1
ATOM 724 C CA . PRO A 1 97 ? 12.875 24.612 30.694 1.00 41.23 97 PRO A CA 1
ATOM 725 C C . PRO A 1 97 ? 11.688 25.545 30.921 1.00 38.86 97 PRO A C 1
ATOM 726 O O . PRO A 1 97 ? 11.820 26.754 30.754 1.00 47.85 97 PRO A O 1
ATOM 730 N N . VAL A 1 98 ? 10.525 24.981 31.233 1.00 40.79 98 VAL A N 1
ATOM 731 C CA . VAL A 1 98 ? 9.354 25.781 31.571 1.00 45.66 98 VAL A CA 1
ATOM 732 C C . VAL A 1 98 ? 8.776 25.389 32.920 1.00 46.05 98 VAL A C 1
ATOM 733 O O . VAL A 1 98 ? 8.990 24.278 33.414 1.00 41.17 98 VAL A O 1
ATOM 737 N N . GLU A 1 99 ? 8.042 26.325 33.504 1.00 47.54 99 GLU A N 1
ATOM 738 C CA . GLU A 1 99 ? 7.321 26.092 34.733 1.00 47.54 99 GLU A CA 1
ATOM 739 C C . GLU A 1 99 ? 5.852 26.342 34.474 1.00 42.31 99 GLU A C 1
ATOM 740 O O . GLU A 1 99 ? 5.472 27.357 33.887 1.00 41.67 99 GLU A O 1
ATOM 746 N N . ILE A 1 100 ? 5.030 25.393 34.887 1.00 39.69 100 ILE A N 1
ATOM 747 C CA . ILE A 1 100 ? 3.597 25.571 34.898 1.00 48.13 100 ILE A CA 1
ATOM 748 C C . ILE A 1 100 ? 3.251 25.507 36.363 1.00 54.58 100 ILE A C 1
ATOM 749 O O . ILE A 1 100 ? 3.411 24.457 36.994 1.00 46.76 100 ILE A O 1
ATOM 754 N N . ASP A 1 101 ? 2.814 26.637 36.908 1.00 60.76 101 ASP A N 1
ATOM 755 C CA . ASP A 1 101 ? 2.579 26.742 38.336 1.00 73.65 101 ASP A CA 1
ATOM 756 C C . ASP A 1 101 ? 3.931 26.445 38.986 1.00 63.25 101 ASP A C 1
ATOM 757 O O . ASP A 1 101 ? 4.938 27.058 38.636 1.00 62.37 101 ASP A O 1
ATOM 762 N N . SER A 1 102 ? 3.970 25.467 39.882 1.00 58.96 102 SER A N 1
ATOM 763 C CA . SER A 1 102 ? 5.235 25.057 40.481 1.00 58.30 102 SER A CA 1
ATOM 764 C C . SER A 1 102 ? 5.792 23.756 39.883 1.00 50.07 102 SER A C 1
ATOM 765 O O . SER A 1 102 ? 6.723 23.169 40.429 1.00 49.96 102 SER A O 1
ATOM 768 N N . PHE A 1 103 ? 5.232 23.322 38.758 1.00 44.52 103 PHE A N 1
ATOM 769 C CA . PHE A 1 103 ? 5.680 22.093 38.105 1.00 45.32 103 PHE A CA 1
ATOM 770 C C . PHE A 1 103 ? 6.663 22.450 37.007 1.00 50.62 103 PHE A C 1
ATOM 771 O O . PHE A 1 103 ? 6.526 23.488 36.360 1.00 55.85 103 PHE A O 1
ATOM 779 N N . LYS A 1 104 ? 7.658 21.596 36.802 1.00 38.71 104 LYS A N 1
ATOM 780 C CA . LYS A 1 104 ? 8.660 21.859 35.775 1.00 39.51 104 LYS A CA 1
ATOM 781 C C . LYS A 1 104 ? 8.620 20.841 34.649 1.00 40.84 104 LYS A C 1
ATOM 782 O O . LYS A 1 104 ? 8.334 19.666 34.867 1.00 40.48 104 LYS A O 1
ATOM 788 N N . THR A 1 105 ? 8.903 21.297 33.439 1.00 37.98 105 THR A N 1
ATOM 789 C CA . THR A 1 105 ? 9.180 20.366 32.363 1.00 38.93 105 THR A CA 1
ATOM 790 C C . THR A 1 105 ? 10.095 21.038 31.356 1.00 38.95 105 THR A C 1
ATOM 791 O O . THR A 1 105 ? 10.568 22.158 31.591 1.00 38.48 105 THR A O 1
ATOM 795 N N . LYS A 1 106 ? 10.367 20.347 30.258 1.00 36.02 106 LYS A N 1
ATOM 796 C CA . LYS A 1 106 ? 11.236 20.870 29.212 1.00 36.33 106 LYS A CA 1
ATOM 797 C C . LYS A 1 106 ? 10.635 20.613 27.835 1.00 35.91 106 LYS A C 1
ATOM 798 O O . LYS A 1 106 ? 10.192 19.507 27.526 1.00 33.08 106 LYS A O 1
ATOM 804 N N . ILE A 1 107 ? 10.663 21.640 27.007 1.00 33.54 107 ILE A N 1
ATOM 805 C CA . ILE A 1 107 ? 10.158 21.568 25.658 1.00 33.23 107 ILE A CA 1
ATOM 806 C C . ILE A 1 107 ? 11.306 21.329 24.687 1.00 35.40 107 ILE A C 1
ATOM 807 O O . ILE A 1 107 ? 12.246 22.134 24.596 1.00 37.09 107 ILE A O 1
ATOM 812 N N . TYR A 1 108 ? 11.219 20.216 23.967 1.00 30.00 108 TYR A N 1
ATOM 813 C CA . TYR A 1 108 ? 12.208 19.843 22.969 1.00 29.07 108 TYR A CA 1
ATOM 814 C C . TYR A 1 108 ? 11.600 19.946 21.586 1.00 28.52 108 TYR A C 1
ATOM 815 O O . TYR A 1 108 ? 10.406 19.781 21.423 1.00 36.22 108 TYR A O 1
ATOM 824 N N . THR A 1 109 ? 12.432 20.202 20.586 1.00 34.82 109 THR A N 1
ATOM 825 C CA . THR A 1 109 ? 11.964 20.192 19.211 1.00 32.87 109 THR A CA 1
ATOM 826 C C . THR A 1 109 ? 12.877 19.307 18.376 1.00 34.32 109 THR A C 1
ATOM 827 O O . THR A 1 109 ? 14.072 19.245 18.606 1.00 39.41 109 THR A O 1
ATOM 831 N N . TYR A 1 110 ? 12.297 18.585 17.435 1.00 34.66 110 TYR A N 1
ATOM 832 C CA . TYR A 1 110 ? 13.086 17.702 16.601 1.00 36.67 110 TYR A CA 1
ATOM 833 C C . TYR A 1 110 ? 12.670 17.864 15.173 1.00 34.47 110 TYR A C 1
ATOM 834 O O . TYR A 1 110 ? 11.481 17.925 14.874 1.00 42.40 110 TYR A O 1
ATOM 843 N N . GLU A 1 111 ? 13.667 17.945 14.303 1.00 40.78 111 GLU A N 1
ATOM 844 C CA . GLU A 1 111 ? 13.456 17.831 12.872 1.00 47.18 111 GLU A CA 1
ATOM 845 C C . GLU A 1 111 ? 13.233 16.354 12.582 1.00 47.38 111 GLU A C 1
ATOM 846 O O . GLU A 1 111 ? 14.024 15.511 12.995 1.00 50.63 111 GLU A O 1
ATOM 852 N N . MET A 1 112 ? 12.145 16.040 11.896 1.00 51.30 112 MET A N 1
ATOM 853 C CA . MET A 1 112 ? 11.871 14.663 11.492 1.00 52.60 112 MET A CA 1
ATOM 854 C C . MET A 1 112 ? 11.662 14.654 9.985 1.00 58.78 112 MET A C 1
ATOM 855 O O . MET A 1 112 ? 10.562 14.925 9.504 1.00 58.92 112 MET A O 1
ATOM 860 N N . GLU A 1 113 ? 12.731 14.350 9.249 1.00 76.57 113 GLU A N 1
ATOM 861 C CA . GLU A 1 113 ? 12.755 14.490 7.789 1.00 80.69 113 GLU A CA 1
ATOM 862 C C . GLU A 1 113 ? 12.362 15.941 7.518 1.00 75.33 113 GLU A C 1
ATOM 863 O O . GLU A 1 113 ? 13.015 16.884 8.005 1.00 80.83 113 GLU A O 1
ATOM 869 N N . ASP A 1 114 ? 11.272 16.110 6.766 1.00 70.38 114 ASP A N 1
ATOM 870 C CA . ASP A 1 114 ? 10.747 17.440 6.479 1.00 74.18 114 ASP A CA 1
ATOM 871 C C . ASP A 1 114 ? 9.759 17.988 7.518 1.00 64.48 114 ASP A C 1
ATOM 872 O O . ASP A 1 114 ? 9.244 19.092 7.359 1.00 72.93 114 ASP A O 1
ATOM 877 N N . LEU A 1 115 ? 9.496 17.219 8.574 1.00 55.72 115 LEU A N 1
ATOM 878 C CA . LEU A 1 115 ? 8.507 17.612 9.578 1.00 44.18 115 LEU A CA 1
ATOM 879 C C . LEU A 1 115 ? 9.136 18.350 10.745 1.00 42.79 115 LEU A C 1
ATOM 880 O O . LEU A 1 115 ? 10.299 18.117 11.087 1.00 46.63 115 LEU A O 1
ATOM 885 N N . HIS A 1 116 ? 8.357 19.240 11.353 1.00 39.26 116 HIS A N 1
ATOM 886 C CA . HIS A 1 116 ? 8.743 19.893 12.599 1.00 39.11 116 HIS A CA 1
ATOM 887 C C . HIS A 1 116 ? 7.985 19.230 13.704 1.00 35.92 116 HIS A C 1
ATOM 888 O O . HIS A 1 116 ? 6.765 19.127 13.645 1.00 38.58 116 HIS A O 1
ATOM 895 N N . THR A 1 117 ? 8.689 18.774 14.728 1.00 32.16 117 THR A N 1
ATOM 896 C CA . THR A 1 117 ? 8.008 18.146 15.838 1.00 29.31 117 THR A CA 1
ATOM 897 C C . THR A 1 117 ? 8.416 18.790 17.146 1.00 31.91 117 THR A C 1
ATOM 898 O O . THR A 1 117 ? 9.510 19.343 17.265 1.00 36.57 117 THR A O 1
ATOM 902 N N . CYS A 1 118 ? 7.531 18.700 18.129 1.00 31.58 118 CYS A N 1
ATOM 903 C CA . CYS A 1 118 ? 7.749 19.340 19.414 1.00 29.03 118 CYS A CA 1
ATOM 904 C C . CYS A 1 118 ? 7.217 18.421 20.501 1.00 27.82 118 CYS A C 1
ATOM 905 O O . CYS A 1 118 ? 6.098 17.927 20.404 1.00 34.81 118 CYS A O 1
ATOM 908 N N . VAL A 1 119 ? 8.009 18.191 21.538 1.00 26.51 119 VAL A N 1
ATOM 909 C CA . VAL A 1 119 ? 7.602 17.245 22.586 1.00 26.25 119 VAL A CA 1
ATOM 910 C C . VAL A 1 119 ? 7.960 17.750 23.998 1.00 27.89 119 VAL A C 1
ATOM 911 O O . VAL A 1 119 ? 8.998 18.392 24.201 1.00 34.01 119 VAL A O 1
ATOM 915 N N . ALA A 1 120 ? 7.083 17.498 24.959 1.00 26.79 120 ALA A N 1
ATOM 916 C CA . ALA A 1 120 ? 7.377 17.858 26.350 1.00 27.29 120 ALA A CA 1
ATOM 917 C C . ALA A 1 120 ? 6.772 16.829 27.274 1.00 28.02 120 ALA A C 1
ATOM 918 O O . ALA A 1 120 ? 5.638 16.406 27.077 1.00 31.65 120 ALA A O 1
ATOM 920 N N . GLN A 1 121 ? 7.531 16.437 28.290 1.00 30.86 121 GLN A N 1
ATOM 921 C CA . GLN A 1 121 ? 7.011 15.557 29.319 1.00 28.03 121 GLN A CA 1
ATOM 922 C C . GLN A 1 121 ? 5.906 16.229 30.120 1.00 30.12 121 GLN A C 1
ATOM 923 O O . GLN A 1 121 ? 6.070 17.344 30.580 1.00 28.88 121 GLN A O 1
ATOM 929 N N . ILE A 1 122 ? 4.770 15.560 30.279 1.00 27.08 122 ILE A N 1
ATOM 930 C CA . ILE A 1 122 ? 3.736 16.045 31.179 1.00 30.73 122 ILE A CA 1
ATOM 931 C C . ILE A 1 122 ? 4.318 15.939 32.594 1.00 32.93 122 ILE A C 1
ATOM 932 O O . ILE A 1 122 ? 4.748 14.868 32.998 1.00 33.00 122 ILE A O 1
ATOM 937 N N . PRO A 1 123 ? 4.405 17.069 33.314 1.00 32.33 123 PRO A N 1
ATOM 938 C CA . PRO A 1 123 ? 5.159 17.173 34.562 1.00 31.93 123 PRO A CA 1
ATOM 939 C C . PRO A 1 123 ? 4.918 16.039 35.566 1.00 29.59 123 PRO A C 1
ATOM 940 O O . PRO A 1 123 ? 3.772 15.660 35.810 1.00 27.99 123 PRO A O 1
ATOM 944 N N . ASN A 1 124 ? 6.008 15.511 36.118 1.00 30.39 124 ASN A N 1
ATOM 945 C CA . ASN A 1 124 ? 5.972 14.436 37.116 1.00 32.05 124 ASN A CA 1
ATOM 946 C C . ASN A 1 124 ? 5.266 13.160 36.665 1.00 32.54 124 ASN A C 1
ATOM 947 O O . ASN A 1 124 ? 4.889 12.345 37.507 1.00 31.15 124 ASN A O 1
ATOM 952 N N . SER A 1 125 ? 5.084 12.991 35.354 1.00 30.24 125 SER A N 1
ATOM 953 C CA . SER A 1 125 ? 4.327 11.861 34.827 1.00 26.99 125 SER A CA 1
ATOM 954 C C . SER A 1 125 ? 5.174 10.903 33.990 1.00 30.69 125 SER A C 1
ATOM 955 O O . SER A 1 125 ? 6.328 11.189 33.681 1.00 28.88 125 SER A O 1
ATOM 958 N N . ASP A 1 126 ? 4.566 9.780 33.601 1.00 29.14 126 ASP A N 1
ATOM 959 C CA . ASP A 1 126 ? 5.167 8.846 32.630 1.00 32.00 126 ASP A CA 1
ATOM 960 C C . ASP A 1 126 ? 4.747 9.137 31.180 1.00 32.61 126 ASP A C 1
ATOM 961 O O . ASP A 1 126 ? 4.875 8.275 30.300 1.00 32.25 126 ASP A O 1
ATOM 966 N N . LEU A 1 127 ? 4.254 10.349 30.937 1.00 26.53 127 LEU A N 1
ATOM 967 C CA . LEU A 1 127 ? 3.641 10.701 29.664 1.00 27.96 127 LEU A CA 1
ATOM 968 C C . LEU A 1 127 ? 4.358 11.855 28.970 1.00 31.24 127 LEU A C 1
ATOM 969 O O . LEU A 1 127 ? 4.898 12.734 29.635 1.00 26.63 127 LEU A O 1
ATOM 974 N N . LEU A 1 128 ? 4.343 11.843 27.634 1.00 30.28 128 LEU A N 1
ATOM 975 C CA . LEU A 1 128 ? 4.866 12.936 26.818 1.00 31.05 128 LEU A CA 1
ATOM 976 C C . LEU A 1 128 ? 3.753 13.428 25.924 1.00 32.72 128 LEU A C 1
ATOM 977 O O . LEU A 1 128 ? 2.952 12.637 25.413 1.00 33.95 128 LEU A O 1
ATOM 982 N N . LEU A 1 129 ? 3.691 14.742 25.760 1.00 27.42 129 LEU A N 1
ATOM 983 C CA . LEU A 1 129 ? 2.818 15.352 24.772 1.00 24.02 129 LEU A CA 1
ATOM 984 C C . LEU A 1 129 ? 3.651 15.644 23.532 1.00 27.83 129 LEU A C 1
ATOM 985 O O . LEU A 1 129 ? 4.697 16.288 23.613 1.00 31.38 129 LEU A O 1
ATOM 990 N N . LEU A 1 130 ? 3.172 15.164 22.390 1.00 28.08 130 LEU A N 1
ATOM 991 C CA . LEU A 1 130 ? 3.908 15.227 21.143 1.00 29.44 130 LEU A CA 1
ATOM 992 C C . LEU A 1 130 ? 3.082 15.885 20.033 1.00 31.63 130 LEU A C 1
ATOM 993 O O . LEU A 1 130 ? 1.982 15.452 19.729 1.00 33.79 130 LEU A O 1
ATOM 998 N N . PHE A 1 131 ? 3.640 16.944 19.445 1.00 30.61 131 PHE A N 1
ATOM 999 C CA . PHE A 1 131 ? 3.047 17.627 18.302 1.00 32.57 131 PHE A CA 1
ATOM 1000 C C . PHE A 1 131 ? 3.840 17.324 17.044 1.00 32.27 131 PHE A C 1
ATOM 1001 O O . PHE A 1 131 ? 5.080 17.365 17.056 1.00 37.87 131 PHE A O 1
ATOM 1009 N N . ILE A 1 132 ? 3.131 17.029 15.956 1.00 34.14 132 ILE A N 1
ATOM 1010 C CA . ILE A 1 132 ? 3.779 16.857 14.656 1.00 36.92 132 ILE A CA 1
ATOM 1011 C C . ILE A 1 132 ? 3.186 17.830 13.655 1.00 37.20 132 ILE A C 1
ATOM 1012 O O . ILE A 1 132 ? 1.971 17.881 13.486 1.00 42.06 132 ILE A O 1
ATOM 1017 N N . ALA A 1 133 ? 4.041 18.590 12.982 1.00 38.75 133 ALA A N 1
ATOM 1018 C CA . ALA A 1 133 ? 3.580 19.538 11.974 1.00 42.32 133 ALA A CA 1
ATOM 1019 C C . ALA A 1 133 ? 4.474 19.547 10.741 1.00 42.27 133 ALA A C 1
ATOM 1020 O O . ALA A 1 133 ? 5.624 19.111 10.794 1.00 39.49 133 ALA A O 1
ATOM 1022 N N . GLU A 1 134 ? 3.948 20.044 9.626 1.00 41.41 134 GLU A N 1
ATOM 1023 C CA . GLU A 1 134 ? 4.782 20.227 8.438 1.00 45.98 134 GLU A CA 1
ATOM 1024 C C . GLU A 1 134 ? 5.924 21.197 8.724 1.00 46.06 134 GLU A C 1
ATOM 1025 O O . GLU A 1 134 ? 5.852 21.994 9.668 1.00 39.77 134 GLU A O 1
ATOM 1031 N N . GLY A 1 135 ? 6.971 21.123 7.904 1.00 46.49 135 GLY A N 1
ATOM 1032 C CA . GLY A 1 135 ? 8.133 22.005 8.010 1.00 47.82 135 GLY A CA 1
ATOM 1033 C C . GLY A 1 135 ? 7.876 23.507 7.934 1.00 52.80 135 GLY A C 1
ATOM 1034 O O . GLY A 1 135 ? 8.745 24.305 8.285 1.00 56.54 135 GLY A O 1
ATOM 1035 N N . SER A 1 136 ? 6.694 23.909 7.482 1.00 50.29 136 SER A N 1
ATOM 1036 C CA . SER A 1 136 ? 6.377 25.337 7.393 1.00 55.31 136 SER A CA 1
ATOM 1037 C C . SER A 1 136 ? 5.689 25.859 8.661 1.00 47.56 136 SER A C 1
ATOM 1038 O O . SER A 1 136 ? 5.371 27.039 8.762 1.00 49.43 136 SER A O 1
ATOM 1041 N N . PHE A 1 137 ? 5.459 24.975 9.624 1.00 43.23 137 PHE A N 1
ATOM 1042 C CA . PHE A 1 137 ? 4.955 25.374 10.942 1.00 35.47 137 PHE A CA 1
ATOM 1043 C C . PHE A 1 137 ? 6.184 25.728 11.787 1.00 37.02 137 PHE A C 1
ATOM 1044 O O . PHE A 1 137 ? 6.955 24.838 12.172 1.00 39.33 137 PHE A O 1
ATOM 1052 N N . PRO A 1 138 ? 6.386 27.035 12.072 1.00 36.09 138 PRO A N 1
ATOM 1053 C CA . PRO A 1 138 ? 7.613 27.470 12.734 1.00 35.45 138 PRO A CA 1
ATOM 1054 C C . PRO A 1 138 ? 7.755 26.839 14.118 1.00 35.22 138 PRO A C 1
ATOM 1055 O O . PRO A 1 138 ? 6.763 26.694 14.827 1.00 35.28 138 PRO A O 1
ATOM 1059 N N . TYR A 1 139 ? 8.974 26.451 14.476 1.00 34.56 139 TYR A N 1
ATOM 1060 C CA . TYR A 1 139 ? 9.229 25.860 15.792 1.00 37.00 139 TYR A CA 1
ATOM 1061 C C . TYR A 1 139 ? 8.832 26.796 16.934 1.00 36.97 139 TYR A C 1
ATOM 1062 O O . TYR A 1 139 ? 8.323 26.341 17.938 1.00 31.90 139 TYR A O 1
ATOM 1071 N N . GLY A 1 140 ? 9.083 28.100 16.778 1.00 38.85 140 GLY A N 1
ATOM 1072 C CA . GLY A 1 140 ? 8.709 29.074 17.796 1.00 39.13 140 GLY A CA 1
ATOM 1073 C C . GLY A 1 140 ? 7.239 29.008 18.164 1.00 36.49 140 GLY A C 1
ATOM 1074 O O . GLY A 1 140 ? 6.856 29.135 19.341 1.00 41.46 140 GLY A O 1
ATOM 1075 N N . LEU A 1 141 ? 6.409 28.783 17.149 1.00 39.57 141 LEU A N 1
ATOM 1076 C CA . LEU A 1 141 ? 4.967 28.664 17.355 1.00 39.31 141 LEU A CA 1
ATOM 1077 C C . LEU A 1 141 ? 4.600 27.344 18.020 1.00 36.02 141 LEU A C 1
ATOM 1078 O O . LEU A 1 141 ? 3.651 27.282 18.811 1.00 36.33 141 LEU A O 1
ATOM 1083 N N . LEU A 1 142 ? 5.350 26.288 17.701 1.00 35.24 142 LEU A N 1
ATOM 1084 C CA . LEU A 1 142 ? 5.084 24.969 18.308 1.00 35.48 142 LEU A CA 1
ATOM 1085 C C . LEU A 1 142 ? 5.379 25.051 19.798 1.00 31.59 142 LEU A C 1
ATOM 1086 O O . LEU A 1 142 ? 4.634 24.535 20.615 1.00 35.04 142 LEU A O 1
ATOM 1091 N N . VAL A 1 143 ? 6.469 25.736 20.132 1.00 32.20 143 VAL A N 1
ATOM 1092 C CA . VAL A 1 143 ? 6.916 25.876 21.518 1.00 34.92 143 VAL A CA 1
ATOM 1093 C C . VAL A 1 143 ? 5.917 26.688 22.361 1.00 34.71 143 VAL A C 1
ATOM 1094 O O . VAL A 1 143 ? 5.573 26.313 23.498 1.00 36.84 143 VAL A O 1
ATOM 1098 N N . ILE A 1 144 ? 5.432 27.790 21.788 1.00 37.12 144 ILE A N 1
ATOM 1099 C CA . ILE A 1 144 ? 4.393 28.569 22.449 1.00 35.02 144 ILE A CA 1
ATOM 1100 C C . ILE A 1 144 ? 3.159 27.699 22.684 1.00 32.79 144 ILE A C 1
ATOM 1101 O O . ILE A 1 144 ? 2.625 27.616 23.801 1.00 35.49 144 ILE A O 1
ATOM 1106 N N . LYS A 1 145 ? 2.726 27.043 21.612 1.00 29.28 145 LYS A N 1
ATOM 1107 C CA . LYS A 1 145 ? 1.514 26.241 21.626 1.00 30.80 145 LYS A CA 1
ATOM 1108 C C . LYS A 1 145 ? 1.564 25.100 22.647 1.00 32.65 145 LYS A C 1
ATOM 1109 O O . LYS A 1 145 ? 0.589 24.851 23.345 1.00 34.98 145 LYS A O 1
ATOM 1115 N N . ILE A 1 146 ? 2.688 24.395 22.720 1.00 34.14 146 ILE A N 1
ATOM 1116 C CA . ILE A 1 146 ? 2.761 23.218 23.594 1.00 31.82 146 ILE A CA 1
ATOM 1117 C C . ILE A 1 146 ? 2.848 23.662 25.053 1.00 33.17 146 ILE A C 1
ATOM 1118 O O . ILE A 1 146 ? 2.299 23.002 25.918 1.00 31.95 146 ILE A O 1
ATOM 1123 N N . GLU A 1 147 ? 3.508 24.788 25.331 1.00 31.08 147 GLU A N 1
ATOM 1124 C CA . GLU A 1 147 ? 3.504 25.292 26.706 1.00 30.25 147 GLU A CA 1
ATOM 1125 C C . GLU A 1 147 ? 2.075 25.609 27.159 1.00 35.94 147 GLU A C 1
ATOM 1126 O O . GLU A 1 147 ? 1.636 25.182 28.249 1.00 40.17 147 GLU A O 1
ATOM 1132 N N . ARG A 1 148 ? 1.333 26.312 26.302 1.00 34.74 148 ARG A N 1
ATOM 1133 C CA . ARG A 1 148 ? -0.061 26.636 26.626 1.00 35.56 148 ARG A CA 1
ATOM 1134 C C . ARG A 1 148 ? -0.937 25.372 26.750 1.00 36.66 148 ARG A C 1
ATOM 1135 O O . ARG A 1 148 ? -1.728 25.254 27.682 1.00 33.70 148 ARG A O 1
ATOM 1143 N N . ALA A 1 149 ? -0.790 24.440 25.810 1.00 34.89 149 ALA A N 1
ATOM 1144 C CA . ALA A 1 149 ? -1.541 23.177 25.849 1.00 35.19 149 ALA A CA 1
ATOM 1145 C C . ALA A 1 149 ? -1.258 22.423 27.142 1.00 35.50 149 ALA A C 1
ATOM 1146 O O . ALA A 1 149 ? -2.163 21.859 27.754 1.00 37.35 149 ALA A O 1
ATOM 1148 N N . MET A 1 150 ? 0.007 22.422 27.544 1.00 34.34 150 MET A N 1
ATOM 1149 C CA . MET A 1 150 ? 0.431 21.704 28.744 1.00 33.98 150 MET A CA 1
ATOM 1150 C C . MET A 1 150 ? -0.297 22.232 29.980 1.00 36.99 150 MET A C 1
ATOM 1151 O O . MET A 1 150 ? -0.602 21.473 30.895 1.00 36.45 150 MET A O 1
ATOM 1156 N N . ARG A 1 151 ? -0.579 23.531 30.005 1.00 34.77 151 ARG A N 1
ATOM 1157 C CA . ARG A 1 151 ? -1.395 24.071 31.095 1.00 35.53 151 ARG A CA 1
ATOM 1158 C C . ARG A 1 151 ? -2.791 23.427 31.245 1.00 39.77 151 ARG A C 1
ATOM 1159 O O . ARG A 1 151 ? -3.365 23.453 32.327 1.00 42.83 151 ARG A O 1
ATOM 1167 N N . GLU A 1 152 ? -3.331 22.828 30.183 1.00 34.87 152 GLU A N 1
ATOM 1168 C CA . GLU A 1 152 ? -4.669 22.218 30.260 1.00 34.12 152 GLU A CA 1
ATOM 1169 C C . GLU A 1 152 ? -4.656 20.782 30.807 1.00 31.85 152 GLU A C 1
ATOM 1170 O O . GLU A 1 152 ? -5.712 20.186 31.009 1.00 32.32 152 GLU A O 1
ATOM 1176 N N . LEU A 1 153 ? -3.474 20.229 31.030 1.00 30.08 153 LEU A N 1
ATOM 1177 C CA . LEU A 1 153 ? -3.362 18.796 31.330 1.00 29.52 153 LEU A CA 1
ATOM 1178 C C . LEU A 1 153 ? -3.012 18.502 32.795 1.00 30.97 153 LEU A C 1
ATOM 1179 O O . LEU A 1 153 ? -2.452 17.445 33.110 1.00 30.04 153 LEU A O 1
ATOM 1184 N N . THR A 1 154 ? -3.366 19.420 33.690 1.00 32.83 154 THR A N 1
ATOM 1185 C CA . THR A 1 154 ? -3.082 19.230 35.115 1.00 34.83 154 THR A CA 1
ATOM 1186 C C . THR A 1 154 ? -3.613 17.903 35.674 1.00 32.52 154 THR A C 1
ATOM 1187 O O . THR A 1 154 ? -2.975 17.297 36.537 1.00 37.21 154 THR A O 1
ATOM 1191 N N . ASP A 1 155 ? -4.757 17.448 35.164 1.00 31.76 155 ASP A N 1
ATOM 1192 C CA . ASP A 1 155 ? -5.339 16.153 35.534 1.00 30.32 155 ASP A CA 1
ATOM 1193 C C . ASP A 1 155 ? -4.330 15.016 35.401 1.00 33.13 155 ASP A C 1
ATOM 1194 O O . ASP A 1 155 ? -4.467 13.973 36.051 1.00 38.05 155 ASP A O 1
ATOM 1199 N N . LEU A 1 156 ? -3.322 15.218 34.553 1.00 30.54 156 LEU A N 1
ATOM 1200 C CA . LEU A 1 156 ? -2.370 14.169 34.209 1.00 27.64 156 LEU A CA 1
ATOM 1201 C C . LEU A 1 156 ? -1.005 14.388 34.797 1.00 25.97 156 LEU A C 1
ATOM 1202 O O . LEU A 1 156 ? -0.110 13.553 34.600 1.00 29.44 156 LEU A O 1
ATOM 1207 N N . PHE A 1 157 ? -0.814 15.519 35.481 1.00 24.87 157 PHE A N 1
ATOM 1208 C CA . PHE A 1 157 ? 0.435 15.758 36.186 1.00 28.06 157 PHE A CA 1
ATOM 1209 C C . PHE A 1 157 ? 0.540 14.635 37.214 1.00 30.31 157 PHE A C 1
ATOM 1210 O O . PHE A 1 157 ? -0.446 14.307 37.876 1.00 29.99 157 PHE A O 1
ATOM 1218 N N . GLY A 1 158 ? 1.721 14.045 37.332 1.00 27.02 158 GLY A N 1
ATOM 1219 C CA . GLY A 1 158 ? 1.944 12.969 38.287 1.00 35.69 158 GLY A CA 1
ATOM 1220 C C . GLY A 1 158 ? 1.433 11.604 37.848 1.00 31.28 158 GLY A C 1
ATOM 1221 O O . GLY A 1 158 ? 1.475 10.649 38.631 1.00 33.47 158 GLY A O 1
ATOM 1222 N N . TYR A 1 159 ? 0.952 11.498 36.610 1.00 26.37 159 TYR A N 1
ATOM 1223 C CA . TYR A 1 159 ? 0.403 10.227 36.125 1.00 27.08 159 TYR A CA 1
ATOM 1224 C C . TYR A 1 159 ? 1.488 9.164 35.999 1.00 29.81 159 TYR A C 1
ATOM 1225 O O . TYR A 1 159 ? 2.512 9.387 35.354 1.00 31.87 159 TYR A O 1
ATOM 1234 N N . LYS A 1 160 ? 1.266 8.003 36.603 1.00 29.87 160 LYS A N 1
ATOM 1235 C CA . LYS A 1 160 ? 2.258 6.934 36.514 1.00 33.67 160 LYS A CA 1
ATOM 1236 C C . LYS A 1 160 ? 1.614 5.720 35.876 1.00 32.79 160 LYS A C 1
ATOM 1237 O O . LYS A 1 160 ? 0.455 5.420 36.135 1.00 38.99 160 LYS A O 1
ATOM 1243 N N . LEU A 1 161 ? 2.374 5.016 35.052 1.00 33.65 161 LEU A N 1
ATOM 1244 C CA . LEU A 1 161 ? 1.858 3.829 34.377 1.00 42.95 161 LEU A CA 1
ATOM 1245 C C . LEU A 1 161 ? 1.850 2.652 35.335 1.00 50.62 161 LEU A C 1
ATOM 1246 O O . LEU A 1 161 ? 2.677 2.591 36.240 1.00 50.72 161 LEU A O 1
ATOM 1251 N N . GLY A 1 162 ? 0.905 1.735 35.142 1.00 62.50 162 GLY A N 1
ATOM 1252 C CA . GLY A 1 162 ? 0.839 0.522 35.947 1.00 75.68 162 GLY A CA 1
ATOM 1253 C C . GLY A 1 162 ? -0.583 0.071 36.213 1.00 92.66 162 GLY A C 1
ATOM 1254 O O . GLY A 1 162 ? -0.812 -0.880 36.964 1.00 96.96 162 GLY A O 1
ATOM 1255 N N . HIS B 1 5 ? -11.356 24.411 26.571 1.00 109.24 5 HIS B N 1
ATOM 1256 C CA . HIS B 1 5 ? -11.491 23.124 27.278 1.00 109.98 5 HIS B CA 1
ATOM 1257 C C . HIS B 1 5 ? -12.275 22.129 26.441 1.00 102.42 5 HIS B C 1
ATOM 1258 O O . HIS B 1 5 ? -12.935 22.509 25.473 1.00 102.13 5 HIS B O 1
ATOM 1265 N N . SER B 1 6 ? -12.189 20.851 26.805 1.00 96.40 6 SER B N 1
ATOM 1266 C CA . SER B 1 6 ? -12.963 19.792 26.154 1.00 90.54 6 SER B CA 1
ATOM 1267 C C . SER B 1 6 ? -13.295 18.684 27.146 1.00 85.85 6 SER B C 1
ATOM 1268 O O . SER B 1 6 ? -12.862 18.724 28.299 1.00 81.04 6 SER B O 1
ATOM 1271 N N . LYS B 1 7 ? -14.061 17.695 26.692 1.00 91.84 7 LYS B N 1
ATOM 1272 C CA . LYS B 1 7 ? -14.495 16.594 27.550 1.00 95.93 7 LYS B CA 1
ATOM 1273 C C . LYS B 1 7 ? -13.324 15.750 28.045 1.00 90.09 7 LYS B C 1
ATOM 1274 O O . LYS B 1 7 ? -13.090 15.635 29.251 1.00 88.26 7 LYS B O 1
ATOM 1280 N N . ASN B 1 8 ? -12.586 15.174 27.104 1.00 77.09 8 ASN B N 1
ATOM 1281 C CA . ASN B 1 8 ? -11.572 14.186 27.431 1.00 58.17 8 ASN B CA 1
ATOM 1282 C C . ASN B 1 8 ? -10.250 14.430 26.719 1.00 52.80 8 ASN B C 1
ATOM 1283 O O . ASN B 1 8 ? -10.067 15.460 26.068 1.00 56.09 8 ASN B O 1
ATOM 1288 N N . VAL B 1 9 ? -9.330 13.479 26.841 1.00 44.26 9 VAL B N 1
ATOM 1289 C CA . VAL B 1 9 ? -8.000 13.629 26.262 1.00 45.10 9 VAL B CA 1
ATOM 1290 C C . VAL B 1 9 ? -8.055 13.601 24.729 1.00 42.37 9 VAL B C 1
ATOM 1291 O O . VAL B 1 9 ? -7.424 14.424 24.078 1.00 39.37 9 VAL B O 1
ATOM 1295 N N . LYS B 1 10 ? -8.816 12.660 24.167 1.00 43.63 10 LYS B N 1
ATOM 1296 C CA . LYS B 1 10 ? -9.022 12.587 22.718 1.00 46.66 10 LYS B CA 1
ATOM 1297 C C . LYS B 1 10 ? -9.493 13.924 22.137 1.00 46.58 10 LYS B C 1
ATOM 1298 O O . LYS B 1 10 ? -8.920 14.419 21.173 1.00 47.17 10 LYS B O 1
ATOM 1304 N N . GLY B 1 11 ? -10.530 14.499 22.741 1.00 45.43 11 GLY B N 1
ATOM 1305 C CA . GLY B 1 11 ? -11.083 15.771 22.305 1.00 41.67 11 GLY B CA 1
ATOM 1306 C C . GLY B 1 11 ? -10.087 16.915 22.445 1.00 41.41 11 GLY B C 1
ATOM 1307 O O . GLY B 1 11 ? -10.014 17.786 21.582 1.00 44.61 11 GLY B O 1
ATOM 1308 N N . PHE B 1 12 ? -9.304 16.899 23.521 1.00 39.65 12 PHE B N 1
ATOM 1309 C CA . PHE B 1 12 ? -8.209 17.860 23.700 1.00 38.88 12 PHE B CA 1
ATOM 1310 C C . PHE B 1 12 ? -7.191 17.766 22.559 1.00 40.68 12 PHE B C 1
ATOM 1311 O O . PHE B 1 12 ? -6.735 18.786 22.034 1.00 43.03 12 PHE B O 1
ATOM 1319 N N . LEU B 1 13 ? -6.828 16.539 22.185 1.00 40.40 13 LEU B N 1
ATOM 1320 C CA . LEU B 1 13 ? -5.852 16.345 21.110 1.00 38.88 13 LEU B CA 1
ATOM 1321 C C . LEU B 1 13 ? -6.421 16.776 19.754 1.00 39.93 13 LEU B C 1
ATOM 1322 O O . LEU B 1 13 ? -5.717 17.379 18.943 1.00 40.68 13 LEU B O 1
ATOM 1327 N N . GLU B 1 14 ? -7.689 16.465 19.518 1.00 41.73 14 GLU B N 1
ATOM 1328 C CA . GLU B 1 14 ? -8.390 16.926 18.318 1.00 45.47 14 GLU B CA 1
ATOM 1329 C C . GLU B 1 14 ? -8.427 18.450 18.272 1.00 50.54 14 GLU B C 1
ATOM 1330 O O . GLU B 1 14 ? -8.327 19.043 17.202 1.00 49.91 14 GLU B O 1
ATOM 1336 N N . ASN B 1 15 ? -8.574 19.085 19.430 1.00 47.83 15 ASN B N 1
ATOM 1337 C CA . ASN B 1 15 ? -8.595 20.544 19.461 1.00 47.10 15 ASN B CA 1
ATOM 1338 C C . ASN B 1 15 ? -7.241 21.146 19.125 1.00 44.78 15 ASN B C 1
ATOM 1339 O O . ASN B 1 15 ? -7.186 22.175 18.455 1.00 45.21 15 ASN B O 1
ATOM 1344 N N . THR B 1 16 ? -6.157 20.495 19.560 1.00 42.03 16 THR B N 1
ATOM 1345 C CA . THR B 1 16 ? -4.818 20.966 19.199 1.00 43.70 16 THR B CA 1
ATOM 1346 C C . THR B 1 16 ? -4.567 20.974 17.686 1.00 43.43 16 THR B C 1
ATOM 1347 O O . THR B 1 16 ? -3.703 21.710 17.210 1.00 42.44 16 THR B O 1
ATOM 1351 N N . LEU B 1 17 ? -5.326 20.182 16.932 1.00 41.67 17 LEU B N 1
ATOM 1352 C CA . LEU B 1 17 ? -5.163 20.131 15.476 1.00 40.66 17 LEU B CA 1
ATOM 1353 C C . LEU B 1 17 ? -5.724 21.365 14.747 1.00 50.48 17 LEU B C 1
ATOM 1354 O O . LEU B 1 17 ? -5.334 21.639 13.614 1.00 57.05 17 LEU B O 1
ATOM 1359 N N . LYS B 1 18 ? -6.663 22.074 15.372 1.00 54.23 18 LYS B N 1
ATOM 1360 C CA . LYS B 1 18 ? -7.263 23.263 14.763 1.00 55.07 18 LYS B CA 1
ATOM 1361 C C . LYS B 1 18 ? -6.205 24.353 14.551 1.00 55.40 18 LYS B C 1
ATOM 1362 O O . LYS B 1 18 ? -5.202 24.385 15.269 1.00 53.51 18 LYS B O 1
ATOM 1368 N N . PRO B 1 19 ? -6.412 25.234 13.553 1.00 65.15 19 PRO B N 1
ATOM 1369 C CA . PRO B 1 19 ? -5.473 26.343 13.316 1.00 62.46 19 PRO B CA 1
ATOM 1370 C C . PRO B 1 19 ? -5.235 27.198 14.560 1.00 61.38 19 PRO B C 1
ATOM 1371 O O . PRO B 1 19 ? -6.184 27.667 15.187 1.00 60.19 19 PRO B O 1
ATOM 1375 N N . TYR B 1 20 ? -3.964 27.378 14.908 1.00 58.44 20 TYR B N 1
ATOM 1376 C CA . TYR B 1 20 ? -3.569 28.092 16.112 1.00 62.94 20 TYR B CA 1
ATOM 1377 C C . TYR B 1 20 ? -3.435 29.573 15.839 1.00 78.54 20 TYR B C 1
ATOM 1378 O O . TYR B 1 20 ? -2.358 30.037 15.465 1.00 80.63 20 TYR B O 1
ATOM 1387 N N . ASP B 1 21 ? -4.524 30.313 16.022 1.00 90.06 21 ASP B N 1
ATOM 1388 C CA . ASP B 1 21 ? -4.471 31.766 15.900 1.00 100.60 21 ASP B CA 1
ATOM 1389 C C . ASP B 1 21 ? -3.657 32.377 17.046 1.00 93.59 21 ASP B C 1
ATOM 1390 O O . ASP B 1 21 ? -4.105 32.402 18.197 1.00 97.50 21 ASP B O 1
ATOM 1395 N N . LEU B 1 22 ? -2.454 32.857 16.719 1.00 84.18 22 LEU B N 1
ATOM 1396 C CA . LEU B 1 22 ? -1.599 33.577 17.671 1.00 91.16 22 LEU B CA 1
ATOM 1397 C C . LEU B 1 22 ? -2.363 34.782 18.247 1.00 95.69 22 LEU B C 1
ATOM 1398 O O . LEU B 1 22 ? -1.927 35.416 19.212 1.00 82.16 22 LEU B O 1
ATOM 1403 N N . HIS B 1 23 ? -3.513 35.060 17.631 1.00 109.25 23 HIS B N 1
ATOM 1404 C CA . HIS B 1 23 ? -4.486 36.063 18.056 1.00 115.46 23 HIS B CA 1
ATOM 1405 C C . HIS B 1 23 ? -4.988 35.827 19.460 1.00 107.78 23 HIS B C 1
ATOM 1406 O O . HIS B 1 23 ? -4.931 36.718 20.306 1.00 108.31 23 HIS B O 1
ATOM 1413 N N . SER B 1 24 ? -5.487 34.621 19.707 1.00 103.67 24 SER B N 1
ATOM 1414 C CA . SER B 1 24 ? -6.110 34.286 20.982 1.00 103.38 24 SER B CA 1
ATOM 1415 C C . SER B 1 24 ? -5.098 34.070 22.116 1.00 93.12 24 SER B C 1
ATOM 1416 O O . SER B 1 24 ? -5.483 33.756 23.241 1.00 92.07 24 SER B O 1
ATOM 1419 N N . VAL B 1 25 ? -3.812 34.248 21.819 1.00 78.84 25 VAL B N 1
ATOM 1420 C CA . VAL B 1 25 ? -2.748 33.983 22.791 1.00 67.80 25 VAL B CA 1
ATOM 1421 C C . VAL B 1 25 ? -2.306 35.244 23.533 1.00 74.73 25 VAL B C 1
ATOM 1422 O O . VAL B 1 25 ? -1.809 36.195 22.922 1.00 74.80 25 VAL B O 1
ATOM 1426 N N . ASP B 1 26 ? -2.475 35.242 24.853 1.00 78.01 26 ASP B N 1
ATOM 1427 C CA . ASP B 1 26 ? -2.057 36.373 25.674 1.00 76.88 26 ASP B CA 1
ATOM 1428 C C . ASP B 1 26 ? -0.662 36.163 26.228 1.00 72.59 26 ASP B C 1
ATOM 1429 O O . ASP B 1 26 ? -0.333 35.083 26.714 1.00 80.28 26 ASP B O 1
ATOM 1434 N N . PHE B 1 27 ? 0.155 37.204 26.141 1.00 67.70 27 PHE B N 1
ATOM 1435 C CA . PHE B 1 27 ? 1.520 37.160 26.640 1.00 59.47 27 PHE B CA 1
ATOM 1436 C C . PHE B 1 27 ? 1.671 38.182 27.749 1.00 63.23 27 PHE B C 1
ATOM 1437 O O . PHE B 1 27 ? 1.051 39.242 27.703 1.00 68.62 27 PHE B O 1
ATOM 1445 N N . LYS B 1 28 ? 2.467 37.856 28.762 1.00 69.21 28 LYS B N 1
ATOM 1446 C CA . LYS B 1 28 ? 2.688 38.792 29.856 1.00 75.65 28 LYS B CA 1
ATOM 1447 C C . LYS B 1 28 ? 3.422 40.016 29.299 1.00 67.88 28 LYS B C 1
ATOM 1448 O O . LYS B 1 28 ? 3.025 41.155 29.531 1.00 67.03 28 LYS B O 1
ATOM 1454 N N . THR B 1 29 ? 4.483 39.772 28.543 1.00 63.46 29 THR B N 1
ATOM 1455 C CA . THR B 1 29 ? 5.134 40.837 27.801 1.00 66.70 29 THR B CA 1
ATOM 1456 C C . THR B 1 29 ? 5.390 40.367 26.373 1.00 59.46 29 THR B C 1
ATOM 1457 O O . THR B 1 29 ? 5.756 39.211 26.145 1.00 58.38 29 THR B O 1
ATOM 1461 N N . SER B 1 30 ? 5.166 41.268 25.422 1.00 48.94 30 SER B N 1
ATOM 1462 C CA . SER B 1 30 ? 5.510 41.040 24.023 1.00 49.25 30 SER B CA 1
ATOM 1463 C C . SER B 1 30 ? 6.330 42.212 23.464 1.00 49.02 30 SER B C 1
ATOM 1464 O O . SER B 1 30 ? 6.440 42.392 22.247 1.00 47.56 30 SER B O 1
ATOM 1467 N N . SER B 1 31 ? 6.917 43.002 24.359 1.00 43.45 31 SER B N 1
ATOM 1468 C CA . SER B 1 31 ? 7.834 44.068 23.948 1.00 40.18 31 SER B CA 1
ATOM 1469 C C . SER B 1 31 ? 9.257 43.753 24.362 1.00 40.48 31 SER B C 1
ATOM 1470 O O . SER B 1 31 ? 9.486 43.176 25.427 1.00 44.80 31 SER B O 1
ATOM 1473 N N . LEU B 1 32 ? 10.211 44.150 23.525 1.00 36.84 32 LEU B N 1
ATOM 1474 C CA . LEU B 1 32 ? 11.619 43.986 23.826 1.00 36.72 32 LEU B CA 1
ATOM 1475 C C . LEU B 1 32 ? 12.104 45.023 24.822 1.00 42.56 32 LEU B C 1
ATOM 1476 O O . LEU B 1 32 ? 11.535 46.110 24.940 1.00 47.35 32 LEU B O 1
ATOM 1481 N N . GLN B 1 33 ? 13.184 44.679 25.511 1.00 43.71 33 GLN B N 1
ATOM 1482 C CA . GLN B 1 33 ? 13.930 45.636 26.317 1.00 48.01 33 GLN B CA 1
ATOM 1483 C C . GLN B 1 33 ? 14.898 46.421 25.425 1.00 44.27 33 GLN B C 1
ATOM 1484 O O . GLN B 1 33 ? 14.937 47.658 25.460 1.00 41.22 33 GLN B O 1
ATOM 1490 N N . SER B 1 34 ? 15.674 45.694 24.622 1.00 37.89 34 SER B N 1
ATOM 1491 C CA . SER B 1 34 ? 16.690 46.306 23.768 1.00 38.71 34 SER B CA 1
ATOM 1492 C C . SER B 1 34 ? 16.844 45.507 22.493 1.00 38.79 34 SER B C 1
ATOM 1493 O O . SER B 1 34 ? 16.528 44.311 22.432 1.00 32.86 34 SER B O 1
ATOM 1496 N N . SER B 1 35 ? 17.367 46.167 21.479 1.00 35.14 35 SER B N 1
ATOM 1497 C CA . SER B 1 35 ? 17.520 45.564 20.176 1.00 36.11 35 SER B CA 1
ATOM 1498 C C . SER B 1 35 ? 18.748 46.207 19.579 1.00 37.80 35 SER B C 1
ATOM 1499 O O . SER B 1 35 ? 18.875 47.421 19.606 1.00 38.23 35 SER B O 1
ATOM 1502 N N . MET B 1 36 ? 19.661 45.412 19.043 1.00 31.36 36 MET B N 1
ATOM 1503 C CA . MET B 1 36 ? 20.838 46.003 18.435 1.00 33.43 36 MET B CA 1
ATOM 1504 C C . MET B 1 36 ? 21.448 45.180 17.325 1.00 35.40 36 MET B C 1
ATOM 1505 O O . MET B 1 36 ? 21.149 43.999 17.172 1.00 32.00 36 MET B O 1
ATOM 1510 N N . ILE B 1 37 ? 22.292 45.837 16.543 1.00 29.04 37 ILE B N 1
ATOM 1511 C CA . ILE B 1 37 ? 23.110 45.167 15.558 1.00 27.85 37 ILE B CA 1
ATOM 1512 C C . ILE B 1 37 ? 24.542 45.350 15.987 1.00 33.44 37 ILE B C 1
ATOM 1513 O O . ILE B 1 37 ? 25.008 46.497 16.239 1.00 32.78 37 ILE B O 1
ATOM 1518 N N . ILE B 1 38 ? 25.221 44.209 16.095 1.00 30.25 38 ILE B N 1
ATOM 1519 C CA . ILE B 1 38 ? 26.575 44.144 16.635 1.00 30.69 38 ILE B CA 1
ATOM 1520 C C . ILE B 1 38 ? 27.488 43.387 15.693 1.00 30.23 38 ILE B C 1
ATOM 1521 O O . ILE B 1 38 ? 27.024 42.638 14.867 1.00 28.92 38 ILE B O 1
ATOM 1526 N N . THR B 1 39 ? 28.792 43.565 15.824 1.00 28.92 39 THR B N 1
ATOM 1527 C CA . THR B 1 39 ? 29.712 42.866 14.951 1.00 34.36 39 THR B CA 1
ATOM 1528 C C . THR B 1 39 ? 29.889 41.417 15.377 1.00 40.03 39 THR B C 1
ATOM 1529 O O . THR B 1 39 ? 29.946 41.103 16.580 1.00 37.30 39 THR B O 1
ATOM 1533 N N . ALA B 1 40 ? 29.968 40.535 14.384 1.00 37.50 40 ALA B N 1
ATOM 1534 C CA . ALA B 1 40 ? 30.159 39.105 14.636 1.00 38.49 40 ALA B CA 1
ATOM 1535 C C . ALA B 1 40 ? 31.609 38.827 15.020 1.00 37.75 40 ALA B C 1
ATOM 1536 O O . ALA B 1 40 ? 31.938 37.760 15.528 1.00 46.56 40 ALA B O 1
ATOM 1538 N N . THR B 1 41 ? 32.467 39.810 14.776 1.00 37.89 41 THR B N 1
ATOM 1539 C CA . THR B 1 41 ? 33.887 39.684 15.038 1.00 38.31 41 THR B CA 1
ATOM 1540 C C . THR B 1 41 ? 34.242 39.975 16.503 1.00 45.38 41 THR B C 1
ATOM 1541 O O . THR B 1 41 ? 35.042 39.263 17.107 1.00 47.21 41 THR B O 1
ATOM 1545 N N . ASN B 1 42 ? 33.659 41.027 17.072 1.00 44.30 42 ASN B N 1
ATOM 1546 C CA . ASN B 1 42 ? 34.039 41.462 18.416 1.00 48.32 42 ASN B CA 1
ATOM 1547 C C . ASN B 1 42 ? 32.867 41.837 19.313 1.00 41.95 42 ASN B C 1
ATOM 1548 O O . ASN B 1 42 ? 33.066 42.247 20.449 1.00 45.35 42 ASN B O 1
ATOM 1553 N N . GLY B 1 43 ? 31.651 41.710 18.801 1.00 38.15 43 GLY B N 1
ATOM 1554 C CA . GLY B 1 43 ? 30.463 42.061 19.562 1.00 34.73 43 GLY B CA 1
ATOM 1555 C C . GLY B 1 43 ? 30.293 43.546 19.828 1.00 37.83 43 GLY B C 1
ATOM 1556 O O . GLY B 1 43 ? 29.563 43.927 20.744 1.00 36.74 43 GLY B O 1
ATOM 1557 N N . GLY B 1 44 ? 30.957 44.388 19.039 1.00 37.79 44 GLY B N 1
ATOM 1558 C CA . GLY B 1 44 ? 30.796 45.836 19.169 1.00 38.89 44 GLY B CA 1
ATOM 1559 C C . GLY B 1 44 ? 29.443 46.301 18.661 1.00 37.13 44 GLY B C 1
ATOM 1560 O O . GLY B 1 44 ? 28.964 45.818 17.649 1.00 38.45 44 GLY B O 1
ATOM 1561 N N . ILE B 1 45 ? 28.812 47.226 19.368 1.00 34.39 45 ILE B N 1
ATOM 1562 C CA . ILE B 1 45 ? 27.504 47.744 18.954 1.00 33.79 45 ILE B CA 1
ATOM 1563 C C . ILE B 1 45 ? 27.633 48.742 17.802 1.00 36.43 45 ILE B C 1
ATOM 1564 O O . ILE B 1 45 ? 28.422 49.698 17.871 1.00 34.68 45 ILE B O 1
ATOM 1569 N N . LEU B 1 46 ? 26.875 48.513 16.731 1.00 32.84 46 LEU B N 1
ATOM 1570 C CA . LEU B 1 46 ? 26.909 49.430 15.608 1.00 38.79 46 LEU B CA 1
ATOM 1571 C C . LEU B 1 46 ? 25.651 50.236 15.630 1.00 42.64 46 LEU B C 1
ATOM 1572 O O . LEU B 1 46 ? 25.625 51.375 15.172 1.00 47.20 46 LEU B O 1
ATOM 1577 N N . SER B 1 47 ? 24.601 49.655 16.187 1.00 37.59 47 SER B N 1
ATOM 1578 C CA . SER B 1 47 ? 23.367 50.412 16.317 1.00 36.29 47 SER B CA 1
ATOM 1579 C C . SER B 1 47 ? 22.479 49.773 17.372 1.00 39.76 47 SER B C 1
ATOM 1580 O O . SER B 1 47 ? 22.460 48.549 17.505 1.00 35.17 47 SER B O 1
ATOM 1583 N N . TYR B 1 48 ? 21.746 50.589 18.130 1.00 38.06 48 TYR B N 1
ATOM 1584 C CA . TYR B 1 48 ? 20.901 50.037 19.194 1.00 38.21 48 TYR B CA 1
ATOM 1585 C C . TYR B 1 48 ? 19.664 50.876 19.437 1.00 34.81 48 TYR B C 1
ATOM 1586 O O . TYR B 1 48 ? 19.648 52.079 19.173 1.00 35.88 48 TYR B O 1
ATOM 1595 N N . ALA B 1 49 ? 18.633 50.227 19.957 1.00 32.38 49 ALA B N 1
ATOM 1596 C CA . ALA B 1 49 ? 17.495 50.903 20.556 1.00 34.55 49 ALA B CA 1
ATOM 1597 C C . ALA B 1 49 ? 17.253 50.231 21.888 1.00 43.54 49 ALA B C 1
ATOM 1598 O O . ALA B 1 49 ? 17.506 49.025 22.017 1.00 37.38 49 ALA B O 1
ATOM 1600 N N . THR B 1 50 ? 16.793 51.013 22.870 1.00 40.95 50 THR B N 1
ATOM 1601 C CA . THR B 1 50 ? 16.328 50.490 24.160 1.00 44.39 50 THR B CA 1
ATOM 1602 C C . THR B 1 50 ? 15.074 51.199 24.645 1.00 52.96 50 THR B C 1
ATOM 1603 O O . THR B 1 50 ? 14.856 52.375 24.345 1.00 59.84 50 THR B O 1
ATOM 1607 N N . SER B 1 51 ? 14.256 50.471 25.401 1.00 58.02 51 SER B N 1
ATOM 1608 C CA . SER B 1 51 ? 13.190 51.069 26.193 1.00 71.19 51 SER B CA 1
ATOM 1609 C C . SER B 1 51 ? 13.800 51.592 27.486 1.00 75.62 51 SER B C 1
ATOM 1610 O O . SER B 1 51 ? 13.353 52.601 28.023 1.00 86.93 51 SER B O 1
ATOM 1613 N N . ASN B 1 52 ? 14.821 50.891 27.979 1.00 88.40 52 ASN B N 1
ATOM 1614 C CA . ASN B 1 52 ? 15.499 51.257 29.223 1.00 107.99 52 ASN B CA 1
ATOM 1615 C C . ASN B 1 52 ? 16.963 51.641 29.005 1.00 107.59 52 ASN B C 1
ATOM 1616 O O . ASN B 1 52 ? 17.736 51.752 29.959 1.00 110.85 52 ASN B O 1
ATOM 1621 N N . LYS B 1 57 ? 15.960 58.465 32.166 1.00 90.95 57 LYS B N 1
ATOM 1622 C CA . LYS B 1 57 ? 15.502 59.452 33.140 1.00 97.91 57 LYS B CA 1
ATOM 1623 C C . LYS B 1 57 ? 16.590 60.470 33.512 1.00 106.99 57 LYS B C 1
ATOM 1624 O O . LYS B 1 57 ? 16.275 61.595 33.911 1.00 115.19 57 LYS B O 1
ATOM 1630 N N . ASN B 1 58 ? 17.860 60.079 33.381 1.00 87.07 58 ASN B N 1
ATOM 1631 C CA . ASN B 1 58 ? 18.975 61.007 33.590 1.00 78.41 58 ASN B CA 1
ATOM 1632 C C . ASN B 1 58 ? 20.271 60.628 32.855 1.00 72.18 58 ASN B C 1
ATOM 1633 O O . ASN B 1 58 ? 20.413 59.500 32.359 1.00 73.91 58 ASN B O 1
ATOM 1638 N N . SER B 1 59 ? 21.200 61.584 32.784 1.00 76.61 59 SER B N 1
ATOM 1639 C CA . SER B 1 59 ? 22.382 61.490 31.917 1.00 60.52 59 SER B CA 1
ATOM 1640 C C . SER B 1 59 ? 23.242 60.270 32.226 1.00 48.61 59 SER B C 1
ATOM 1641 O O . SER B 1 59 ? 23.673 59.551 31.310 1.00 48.88 59 SER B O 1
ATOM 1644 N N . ILE B 1 60 ? 23.493 60.037 33.514 1.00 44.86 60 ILE B N 1
ATOM 1645 C CA . ILE B 1 60 ? 24.353 58.928 33.894 1.00 51.96 60 ILE B CA 1
ATOM 1646 C C . ILE B 1 60 ? 23.683 57.584 33.597 1.00 51.59 60 ILE B C 1
ATOM 1647 O O . ILE B 1 60 ? 24.369 56.611 33.351 1.00 46.82 60 ILE B O 1
ATOM 1652 N N . ASN B 1 61 ? 22.355 57.540 33.594 1.00 50.92 61 ASN B N 1
ATOM 1653 C CA . ASN B 1 61 ? 21.663 56.293 33.304 1.00 54.40 61 ASN B CA 1
ATOM 1654 C C . ASN B 1 61 ? 21.627 56.036 31.815 1.00 49.55 61 ASN B C 1
ATOM 1655 O O . ASN B 1 61 ? 21.593 54.901 31.390 1.00 40.55 61 ASN B O 1
ATOM 1660 N N . GLU B 1 62 ? 21.648 57.099 31.021 1.00 48.35 62 GLU B N 1
ATOM 1661 C CA . GLU B 1 62 ? 21.751 56.948 29.576 1.00 45.55 62 GLU B CA 1
ATOM 1662 C C . GLU B 1 62 ? 23.126 56.376 29.215 1.00 38.98 62 GLU B C 1
ATOM 1663 O O . GLU B 1 62 ? 23.247 55.415 28.435 1.00 43.99 62 GLU B O 1
ATOM 1669 N N . ILE B 1 63 ? 24.155 56.963 29.819 1.00 38.30 63 ILE B N 1
ATOM 1670 C CA . ILE B 1 63 ? 25.514 56.463 29.687 1.00 41.49 63 ILE B CA 1
ATOM 1671 C C . ILE B 1 63 ? 25.617 55.006 30.198 1.00 44.27 63 ILE B C 1
ATOM 1672 O O . ILE B 1 63 ? 26.076 54.115 29.478 1.00 37.66 63 ILE B O 1
ATOM 1677 N N . ASN B 1 64 ? 25.184 54.779 31.436 1.00 46.43 64 ASN B N 1
ATOM 1678 C CA . ASN B 1 64 ? 25.228 53.452 32.058 1.00 48.18 64 ASN B CA 1
ATOM 1679 C C . ASN B 1 64 ? 24.514 52.400 31.252 1.00 45.42 64 ASN B C 1
ATOM 1680 O O . ASN B 1 64 ? 24.957 51.256 31.192 1.00 48.32 64 ASN B O 1
ATOM 1685 N N . SER B 1 65 ? 23.388 52.791 30.666 1.00 41.72 65 SER B N 1
ATOM 1686 C CA . SER B 1 65 ? 22.576 51.863 29.915 1.00 43.62 65 SER B CA 1
ATOM 1687 C C . SER B 1 65 ? 23.340 51.445 28.656 1.00 45.42 65 SER B C 1
ATOM 1688 O O . SER B 1 65 ? 23.378 50.257 28.323 1.00 39.54 65 SER B O 1
ATOM 1691 N N . VAL B 1 66 ? 23.990 52.390 27.978 1.00 41.29 66 VAL B N 1
ATOM 1692 C CA . VAL B 1 66 ? 24.816 51.978 26.828 1.00 41.19 66 VAL B CA 1
ATOM 1693 C C . VAL B 1 66 ? 25.985 51.071 27.252 1.00 43.62 66 VAL B C 1
ATOM 1694 O O . VAL B 1 66 ? 26.298 50.077 26.588 1.00 43.29 66 VAL B O 1
ATOM 1698 N N . ASN B 1 67 ? 26.617 51.398 28.372 1.00 41.37 67 ASN B N 1
ATOM 1699 C CA . ASN B 1 67 ? 27.697 50.562 28.883 1.00 47.63 67 ASN B CA 1
ATOM 1700 C C . ASN B 1 67 ? 27.248 49.117 29.176 1.00 40.89 67 ASN B C 1
ATOM 1701 O O . ASN B 1 67 ? 27.972 48.156 28.907 1.00 42.88 67 ASN B O 1
ATOM 1706 N N . ASN B 1 68 ? 26.051 48.985 29.724 1.00 35.45 68 ASN B N 1
ATOM 1707 C CA . ASN B 1 68 ? 25.509 47.671 30.055 1.00 39.29 68 ASN B CA 1
ATOM 1708 C C . ASN B 1 68 ? 25.175 46.882 28.804 1.00 41.87 68 ASN B C 1
ATOM 1709 O O . ASN B 1 68 ? 25.446 45.677 28.740 1.00 42.06 68 ASN B O 1
ATOM 1714 N N . LEU B 1 69 ? 24.604 47.565 27.808 1.00 40.86 69 LEU B N 1
ATOM 1715 C CA . LEU B 1 69 ? 24.366 46.937 26.511 1.00 40.75 69 LEU B CA 1
ATOM 1716 C C . LEU B 1 69 ? 25.662 46.445 25.874 1.00 39.46 69 LEU B C 1
ATOM 1717 O O . LEU B 1 69 ? 25.684 45.364 25.301 1.00 41.44 69 LEU B O 1
ATOM 1722 N N . LYS B 1 70 ? 26.734 47.229 25.973 1.00 36.11 70 LYS B N 1
ATOM 1723 C CA . LYS B 1 70 ? 28.042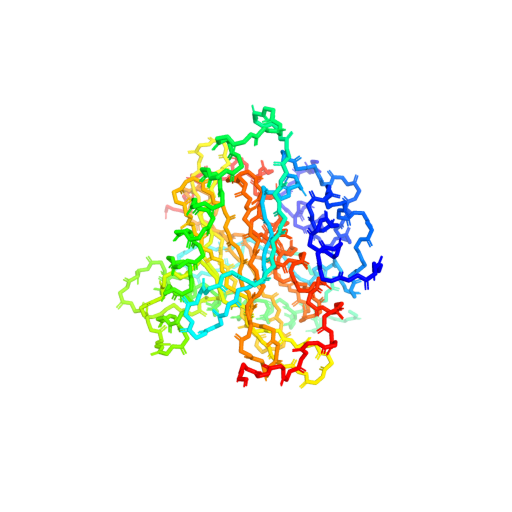 46.803 25.457 1.00 33.08 70 LYS B CA 1
ATOM 1724 C C . LYS B 1 70 ? 28.564 45.537 26.130 1.00 38.13 70 LYS B C 1
ATOM 1725 O O . LYS B 1 70 ? 29.105 44.634 25.469 1.00 39.55 70 LYS B O 1
ATOM 1731 N N . MET B 1 71 ? 28.427 45.475 27.448 1.00 35.88 71 MET B N 1
ATOM 1732 C CA . MET B 1 71 ? 28.857 44.279 28.170 1.00 40.46 71 MET B CA 1
ATOM 1733 C C . MET B 1 71 ? 28.018 43.056 27.764 1.00 38.69 71 MET B C 1
ATOM 1734 O O . MET B 1 71 ? 28.551 41.975 27.491 1.00 45.96 71 MET B O 1
ATOM 1739 N N . MET B 1 72 ? 26.708 43.250 27.697 1.00 39.59 72 MET B N 1
ATOM 1740 C CA . MET B 1 72 ? 25.789 42.185 27.304 1.00 44.27 72 MET B CA 1
ATOM 1741 C C . MET B 1 72 ? 26.066 41.668 25.878 1.00 42.31 72 MET B C 1
ATOM 1742 O O . MET B 1 72 ? 26.073 40.454 25.631 1.00 40.34 72 MET B O 1
ATOM 1747 N N . SER B 1 73 ? 26.308 42.602 24.962 1.00 39.15 73 SER B N 1
ATOM 1748 C CA . SER B 1 73 ? 26.637 42.307 23.566 1.00 42.08 73 SER B CA 1
ATOM 1749 C C . SER B 1 73 ? 27.916 41.496 23.449 1.00 40.64 73 SER B C 1
ATOM 1750 O O . SER B 1 73 ? 27.989 40.549 22.667 1.00 38.00 73 SER B O 1
ATOM 1753 N N . LEU B 1 74 ? 28.931 41.885 24.209 1.00 40.62 74 LEU B N 1
ATOM 1754 C CA . LEU B 1 74 ? 30.171 41.125 24.234 1.00 44.67 74 LEU B CA 1
ATOM 1755 C C . LEU B 1 74 ? 29.928 39.681 24.720 1.00 40.84 74 LEU B C 1
ATOM 1756 O O . LEU B 1 74 ? 30.357 38.724 24.067 1.00 37.51 74 LEU B O 1
ATOM 1761 N N . LEU B 1 75 ? 29.249 39.529 25.859 1.00 40.57 75 LEU B N 1
ATOM 1762 C CA . LEU B 1 75 ? 28.955 38.187 26.388 1.00 47.11 75 LEU B CA 1
ATOM 1763 C C . LEU B 1 75 ? 28.219 37.314 25.364 1.00 46.94 75 LEU B C 1
ATOM 1764 O O . LEU B 1 75 ? 28.603 36.163 25.104 1.00 46.62 75 LEU B O 1
ATOM 1769 N N . ILE B 1 76 ? 27.172 37.879 24.770 1.00 45.35 76 ILE B N 1
ATOM 1770 C CA . ILE B 1 76 ? 26.345 37.148 23.813 1.00 45.56 76 ILE B CA 1
ATOM 1771 C C . ILE B 1 76 ? 27.140 36.762 22.567 1.00 43.96 76 ILE B C 1
ATOM 1772 O O . ILE B 1 76 ? 27.038 35.637 22.096 1.00 36.41 76 ILE B O 1
ATOM 1777 N N . LYS B 1 77 ? 27.953 37.676 22.051 1.00 39.78 77 LYS B N 1
ATOM 1778 C CA . LYS B 1 77 ? 28.793 37.358 20.896 1.00 39.46 77 LYS B CA 1
ATOM 1779 C C . LYS B 1 77 ? 29.813 36.245 21.217 1.00 40.65 77 LYS B C 1
ATOM 1780 O O . LYS B 1 77 ? 30.135 35.427 20.355 1.00 38.51 77 LYS B O 1
ATOM 1786 N N . ASP B 1 78 ? 30.345 36.228 22.435 1.00 38.67 78 ASP B N 1
ATOM 1787 C CA . ASP B 1 78 ? 31.228 35.131 22.815 1.00 35.13 78 ASP B CA 1
ATOM 1788 C C . ASP B 1 78 ? 30.499 33.778 22.814 1.00 37.77 78 ASP B C 1
ATOM 1789 O O . ASP B 1 78 ? 31.038 32.782 22.328 1.00 41.89 78 ASP B O 1
ATOM 1794 N N . LYS B 1 79 ? 29.275 33.750 23.334 1.00 37.96 79 LYS B N 1
ATOM 1795 C CA . LYS B 1 79 ? 28.526 32.487 23.385 1.00 39.56 79 LYS B CA 1
ATOM 1796 C C . LYS B 1 79 ? 28.129 32.028 21.991 1.00 41.21 79 LYS B C 1
ATOM 1797 O O . LYS B 1 79 ? 28.241 30.850 21.662 1.00 42.66 79 LYS B O 1
ATOM 1803 N N . TRP B 1 80 ? 27.671 32.974 21.179 1.00 39.71 80 TRP B N 1
ATOM 1804 C CA . TRP B 1 80 ? 27.360 32.731 19.777 1.00 37.15 80 TRP B CA 1
ATOM 1805 C C . TRP B 1 80 ? 28.555 32.180 19.014 1.00 37.96 80 TRP B C 1
ATOM 1806 O O . TRP B 1 80 ? 28.429 31.176 18.313 1.00 40.36 80 TRP B O 1
ATOM 1817 N N . SER B 1 81 ? 29.717 32.819 19.137 1.00 35.55 81 SER B N 1
ATOM 1818 C CA . SER B 1 81 ? 30.882 32.337 18.399 1.00 39.45 81 SER B CA 1
ATOM 1819 C C . SER B 1 81 ? 31.344 30.961 18.887 1.00 49.09 81 SER B C 1
ATOM 1820 O O . SER B 1 81 ? 31.742 30.131 18.073 1.00 50.86 81 SER B O 1
ATOM 1823 N N . GLU B 1 82 ? 31.274 30.709 20.195 1.00 48.67 82 GLU B N 1
ATOM 1824 C CA . GLU B 1 82 ? 31.591 29.371 20.712 1.00 44.53 82 GLU B CA 1
ATOM 1825 C C . GLU B 1 82 ? 30.630 28.315 20.158 1.00 46.94 82 GLU B C 1
ATOM 1826 O O . GLU B 1 82 ? 31.066 27.255 19.709 1.00 45.90 82 GLU B O 1
ATOM 1832 N N . ASP B 1 83 ? 29.332 28.622 20.159 1.00 43.61 83 ASP B N 1
ATOM 1833 C CA . ASP B 1 83 ? 28.326 27.714 19.613 1.00 44.07 83 ASP B CA 1
ATOM 1834 C C . ASP B 1 83 ? 28.463 27.464 18.124 1.00 48.24 83 ASP B C 1
ATOM 1835 O O . ASP B 1 83 ? 28.117 26.382 17.647 1.00 45.37 83 ASP B O 1
ATOM 1840 N N . GLU B 1 84 ? 28.965 28.458 17.395 1.00 46.25 84 GLU B N 1
ATOM 1841 C CA . GLU B 1 84 ? 29.140 28.342 15.948 1.00 46.99 84 GLU B CA 1
ATOM 1842 C C . GLU B 1 84 ? 30.269 27.382 15.579 1.00 52.04 84 GLU B C 1
ATOM 1843 O O . GLU B 1 84 ? 30.175 26.680 14.575 1.00 57.50 84 GLU B O 1
ATOM 1849 N N . ASN B 1 85 ? 31.332 27.358 16.379 1.00 54.62 85 ASN B N 1
ATOM 1850 C CA . ASN B 1 85 ? 32.395 26.370 16.203 1.00 66.62 85 ASN B CA 1
ATOM 1851 C C . ASN B 1 85 ? 31.972 25.203 17.080 1.00 79.36 85 ASN B C 1
ATOM 1852 O O . ASN B 1 85 ? 32.335 25.130 18.259 1.00 81.42 85 ASN B O 1
ATOM 1857 N N . ASP B 1 86 ? 31.182 24.303 16.495 1.00 89.00 86 ASP B N 1
ATOM 1858 C CA . ASP B 1 86 ? 30.506 23.254 17.256 1.00 106.17 86 ASP B CA 1
ATOM 1859 C C . ASP B 1 86 ? 31.489 22.138 17.599 1.00 116.75 86 ASP B C 1
ATOM 1860 O O . ASP B 1 86 ? 31.366 21.010 17.117 1.00 121.46 86 ASP B O 1
ATOM 1865 N N . THR B 1 87 ? 32.466 22.478 18.436 1.00 123.01 87 THR B N 1
ATOM 1866 C CA . THR B 1 87 ? 33.443 21.526 18.953 1.00 133.62 87 THR B CA 1
ATOM 1867 C C . THR B 1 87 ? 33.293 21.413 20.472 1.00 143.15 87 THR B C 1
ATOM 1868 O O . THR B 1 87 ? 34.043 20.693 21.134 1.00 150.58 87 THR B O 1
ATOM 1872 N N . GLU B 1 88 ? 32.314 22.138 21.010 1.00 140.45 88 GLU B N 1
ATOM 1873 C CA . GLU B 1 88 ? 31.977 22.090 22.431 1.00 145.47 88 GLU B CA 1
ATOM 1874 C C . GLU B 1 88 ? 30.465 21.947 22.587 1.00 141.64 88 GLU B C 1
ATOM 1875 O O . GLU B 1 88 ? 29.726 22.005 21.603 1.00 135.58 88 GLU B O 1
ATOM 1881 N N . GLU B 1 89 ? 30.009 21.756 23.823 1.00 136.61 89 GLU B N 1
ATOM 1882 C CA . GLU B 1 89 ? 28.576 21.725 24.108 1.00 121.08 89 GLU B CA 1
ATOM 1883 C C . GLU B 1 89 ? 27.976 23.126 23.986 1.00 106.61 89 GLU B C 1
ATOM 1884 O O . GLU B 1 89 ? 28.636 24.117 24.299 1.00 114.64 89 GLU B O 1
ATOM 1890 N N . GLN B 1 90 ? 26.727 23.192 23.532 1.00 84.06 90 GLN B N 1
ATOM 1891 C CA . GLN B 1 90 ? 26.073 24.455 23.193 1.00 69.17 90 GLN B CA 1
ATOM 1892 C C . GLN B 1 90 ? 25.686 25.291 24.416 1.00 67.26 90 GLN B C 1
ATOM 1893 O O . GLN B 1 90 ? 25.092 24.770 25.357 1.00 64.46 90 GLN B O 1
ATOM 1899 N N . HIS B 1 91 ? 26.029 26.585 24.393 1.00 54.32 91 HIS B N 1
ATOM 1900 C CA . HIS B 1 91 ? 25.548 27.529 25.402 1.00 50.53 91 HIS B CA 1
ATOM 1901 C C . HIS B 1 91 ? 24.079 27.811 25.179 1.00 41.32 91 HIS B C 1
ATOM 1902 O O . HIS B 1 91 ? 23.328 28.083 26.111 1.00 44.27 91 HIS B O 1
ATOM 1909 N N . SER B 1 92 ? 23.673 27.755 23.919 1.00 37.26 92 SER B N 1
ATOM 1910 C CA . SER B 1 92 ? 22.337 28.136 23.511 1.00 36.48 92 SER B CA 1
ATOM 1911 C C . SER B 1 92 ? 21.243 27.162 23.923 1.00 39.26 92 SER B C 1
ATOM 1912 O O . SER B 1 92 ? 21.480 25.965 24.079 1.00 41.29 92 SER B O 1
ATOM 1915 N N . ASN B 1 93 ? 20.044 27.709 24.083 1.00 38.96 93 ASN B N 1
ATOM 1916 C CA . ASN B 1 93 ? 18.842 26.951 24.370 1.00 46.50 93 ASN B CA 1
ATOM 1917 C C . ASN B 1 93 ? 18.251 26.399 23.074 1.00 43.00 93 ASN B C 1
ATOM 1918 O O . ASN B 1 93 ? 17.486 25.447 23.089 1.00 46.62 93 ASN B O 1
ATOM 1923 N N . SER B 1 94 ? 18.587 27.031 21.958 1.00 31.80 94 SER B N 1
ATOM 1924 C CA . SER B 1 94 ? 18.038 26.625 20.676 1.00 32.52 94 SER B CA 1
ATOM 1925 C C . SER B 1 94 ? 18.905 27.068 19.535 1.00 34.90 94 SER B C 1
ATOM 1926 O O . SER B 1 94 ? 19.573 28.110 19.608 1.00 38.17 94 SER B O 1
ATOM 1929 N N . CYS B 1 95 ? 18.864 26.291 18.458 1.00 36.17 95 CYS B N 1
ATOM 1930 C CA . CYS B 1 95 ? 19.580 26.627 17.248 1.00 35.78 95 CYS B CA 1
ATOM 1931 C C . CYS B 1 95 ? 18.667 26.217 16.114 1.00 37.02 95 CYS B C 1
ATOM 1932 O O . CYS B 1 95 ? 18.563 25.031 15.788 1.00 39.87 95 CYS B O 1
ATOM 1935 N N . TYR B 1 96 ? 17.947 27.188 15.559 1.00 35.22 96 TYR B N 1
ATOM 1936 C CA . TYR B 1 96 ? 17.021 26.904 14.475 1.00 38.64 96 TYR B CA 1
ATOM 1937 C C . TYR B 1 96 ? 17.602 27.403 13.152 1.00 40.61 96 TYR B C 1
ATOM 1938 O O . TYR B 1 96 ? 17.847 28.600 12.989 1.00 42.72 96 TYR B O 1
ATOM 1947 N N . PRO B 1 97 ? 17.852 26.485 12.206 1.00 50.41 97 PRO B N 1
ATOM 1948 C CA . PRO B 1 97 ? 18.354 26.949 10.913 1.00 50.02 97 PRO B CA 1
ATOM 1949 C C . PRO B 1 97 ? 17.210 27.585 10.150 1.00 48.46 97 PRO B C 1
ATOM 1950 O O . PRO B 1 97 ? 16.105 27.054 10.157 1.00 52.99 97 PRO B O 1
ATOM 1954 N N . VAL B 1 98 ? 17.451 28.733 9.529 1.00 49.97 98 VAL B N 1
ATOM 1955 C CA . VAL B 1 98 ? 16.403 29.394 8.763 1.00 44.70 98 VAL B CA 1
ATOM 1956 C C . VAL B 1 98 ? 16.885 29.913 7.413 1.00 43.18 98 VAL B C 1
ATOM 1957 O O . VAL B 1 98 ? 18.092 30.069 7.168 1.00 49.36 98 VAL B O 1
ATOM 1961 N N . GLU B 1 99 ? 15.923 30.202 6.547 1.00 44.35 99 GLU B N 1
ATOM 1962 C CA . GLU B 1 99 ? 16.216 30.796 5.251 1.00 51.59 99 GLU B CA 1
ATOM 1963 C C . GLU B 1 99 ? 15.312 31.977 4.980 1.00 54.65 99 GLU B C 1
ATOM 1964 O O . GLU B 1 99 ? 14.090 31.893 5.142 1.00 49.48 99 GLU B O 1
ATOM 1970 N N . ILE B 1 100 ? 15.937 33.084 4.595 1.00 55.15 100 ILE B N 1
ATOM 1971 C CA . ILE B 1 100 ? 15.238 34.242 4.071 1.00 60.55 100 ILE B CA 1
ATOM 1972 C C . ILE B 1 100 ? 15.735 34.387 2.647 1.00 65.89 100 ILE B C 1
ATOM 1973 O O . ILE B 1 100 ? 16.919 34.649 2.436 1.00 65.65 100 ILE B O 1
ATOM 1978 N N . ASP B 1 101 ? 14.840 34.188 1.681 1.00 73.20 101 ASP B N 1
ATOM 1979 C CA . ASP B 1 101 ? 15.172 34.304 0.257 1.00 84.75 101 ASP B CA 1
ATOM 1980 C C . ASP B 1 101 ? 16.405 33.496 -0.131 1.00 77.09 101 ASP B C 1
ATOM 1981 O O . ASP B 1 101 ? 17.261 33.986 -0.865 1.00 81.01 101 ASP B O 1
ATOM 1986 N N . SER B 1 102 ? 16.495 32.271 0.384 1.00 70.08 102 SER B N 1
ATOM 1987 C CA . SER B 1 102 ? 17.629 31.375 0.130 1.00 68.40 102 SER B CA 1
ATOM 1988 C C . SER B 1 102 ? 18.941 31.819 0.778 1.00 64.68 102 SER B C 1
ATOM 1989 O O . SER B 1 102 ? 19.991 31.228 0.521 1.00 67.63 102 SER B O 1
ATOM 1992 N N . PHE B 1 103 ? 18.892 32.864 1.599 1.00 53.96 103 PHE B N 1
ATOM 1993 C CA . PHE B 1 103 ? 20.038 33.198 2.429 1.00 52.66 103 PHE B CA 1
ATOM 1994 C C . PHE B 1 103 ? 19.876 32.494 3.771 1.00 52.93 103 PHE B C 1
ATOM 1995 O O . PHE B 1 103 ? 18.816 32.548 4.391 1.00 56.79 103 PHE B O 1
ATOM 2003 N N . LYS B 1 104 ? 20.922 31.810 4.208 1.00 51.28 104 LYS B N 1
ATOM 2004 C CA . LYS B 1 104 ? 20.810 30.986 5.407 1.00 45.23 104 LYS B CA 1
ATOM 2005 C C . LYS B 1 104 ? 21.387 31.671 6.638 1.00 43.75 104 LYS B C 1
ATOM 2006 O O . LYS B 1 104 ? 22.404 32.364 6.564 1.00 41.34 104 LYS B O 1
ATOM 2012 N N . THR B 1 105 ? 20.726 31.460 7.769 1.00 39.87 105 THR B N 1
ATOM 2013 C CA . THR B 1 105 ? 21.319 31.790 9.050 1.00 37.88 105 THR B CA 1
ATOM 2014 C C . THR B 1 105 ? 20.747 30.864 10.124 1.00 37.46 105 THR B C 1
ATOM 2015 O O . THR B 1 105 ? 20.014 29.923 9.820 1.00 40.20 105 THR B O 1
ATOM 2019 N N . LYS B 1 106 ? 21.095 31.119 11.375 1.00 34.54 106 LYS B N 1
ATOM 2020 C CA . LYS B 1 106 ? 20.637 30.287 12.474 1.00 36.00 106 LYS B CA 1
ATOM 2021 C C . LYS B 1 106 ? 20.248 31.180 13.617 1.00 33.97 106 LYS B C 1
ATOM 2022 O O . LYS B 1 106 ? 20.933 32.171 13.892 1.00 34.36 106 LYS B O 1
ATOM 2028 N N . ILE B 1 107 ? 19.154 30.815 14.275 1.00 32.38 107 ILE B N 1
ATOM 2029 C CA . ILE B 1 107 ? 18.625 31.550 15.395 1.00 32.29 107 ILE B CA 1
ATOM 2030 C C . ILE B 1 107 ? 18.991 30.860 16.705 1.00 33.97 107 ILE B C 1
ATOM 2031 O O . ILE B 1 107 ? 18.590 29.713 16.972 1.00 36.57 107 ILE B O 1
ATOM 2036 N N . TYR B 1 108 ? 19.750 31.570 17.526 1.00 30.83 108 TYR B N 1
ATOM 2037 C CA . TYR B 1 108 ? 20.123 31.086 18.850 1.00 32.36 108 TYR B CA 1
ATOM 2038 C C . TYR B 1 108 ? 19.391 31.850 19.932 1.00 35.88 108 TYR B C 1
ATOM 2039 O O . TYR B 1 108 ? 18.956 32.979 19.710 1.00 39.01 108 TYR B O 1
ATOM 2048 N N . THR B 1 109 ? 19.274 31.231 21.105 1.00 35.17 109 THR B N 1
ATOM 2049 C CA . THR B 1 109 ? 18.637 31.848 22.261 1.00 33.75 109 THR B CA 1
ATOM 2050 C C . THR B 1 109 ? 19.510 31.645 23.478 1.00 38.08 109 THR B C 1
ATOM 2051 O O . THR B 1 109 ? 20.096 30.583 23.670 1.00 42.09 109 THR B O 1
ATOM 2055 N N . TYR B 1 110 ? 19.635 32.689 24.285 1.00 37.33 110 TYR B N 1
ATOM 2056 C CA . TYR B 1 110 ? 20.490 32.618 25.447 1.00 36.50 110 TYR B CA 1
ATOM 2057 C C . TYR B 1 110 ? 19.778 33.202 26.629 1.00 40.54 110 TYR B C 1
ATOM 2058 O O . TYR B 1 110 ? 19.132 34.243 26.528 1.00 41.42 110 TYR B O 1
ATOM 2067 N N . GLU B 1 111 ? 19.859 32.489 27.742 1.00 42.78 111 GLU B N 1
ATOM 2068 C CA . GLU B 1 111 ? 19.440 33.035 29.007 1.00 45.06 111 GLU B CA 1
ATOM 2069 C C . GLU B 1 111 ? 20.581 33.876 29.524 1.00 47.23 111 GLU B C 1
ATOM 2070 O O . GLU B 1 111 ? 21.735 33.452 29.484 1.00 53.74 111 GLU B O 1
ATOM 2076 N N . MET B 1 112 ? 20.261 35.079 29.986 1.00 49.19 112 MET B N 1
ATOM 2077 C CA . MET B 1 112 ? 21.248 35.964 30.582 1.00 50.40 112 MET B CA 1
ATOM 2078 C C . MET B 1 112 ? 20.676 36.481 31.880 1.00 59.38 112 MET B C 1
ATOM 2079 O O . MET B 1 112 ? 19.912 37.449 31.879 1.00 64.84 112 MET B O 1
ATOM 2084 N N . GLU B 1 113 ? 21.052 35.827 32.984 1.00 78.69 113 GLU B N 1
ATOM 2085 C CA . GLU B 1 113 ? 20.442 36.077 34.292 1.00 75.04 113 GLU B CA 1
ATOM 2086 C C . GLU B 1 113 ? 18.941 35.872 34.039 1.00 65.83 113 GLU B C 1
AT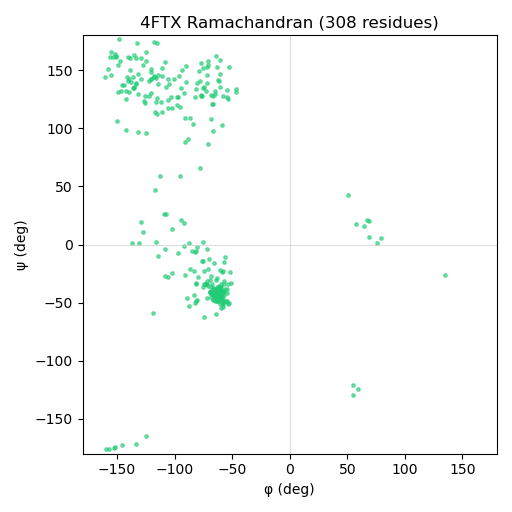OM 2087 O O . GLU B 1 113 ? 18.538 34.860 33.449 1.00 77.83 113 GLU B O 1
ATOM 2093 N N . ASP B 1 114 ? 18.122 36.835 34.459 1.00 59.30 114 ASP B N 1
ATOM 2094 C CA . ASP B 1 114 ? 16.678 36.734 34.257 1.00 64.05 114 ASP B CA 1
ATOM 2095 C C . ASP B 1 114 ? 16.123 37.113 32.881 1.00 54.32 114 ASP B C 1
ATOM 2096 O O . ASP B 1 114 ? 14.917 37.016 32.651 1.00 60.08 114 ASP B O 1
ATOM 2101 N N . LEU B 1 115 ? 16.996 37.547 31.974 1.00 49.78 115 LEU B N 1
ATOM 2102 C CA . LEU B 1 115 ? 16.564 37.969 30.639 1.00 46.32 115 LEU B CA 1
ATOM 2103 C C . LEU B 1 115 ? 16.546 36.843 29.613 1.00 45.84 115 LEU B C 1
ATOM 2104 O O . LEU B 1 115 ? 17.292 35.868 29.722 1.00 50.10 115 LEU B O 1
ATOM 2109 N N . HIS B 1 116 ? 15.687 37.001 28.613 1.00 42.32 116 HIS B N 1
ATOM 2110 C CA . HIS B 1 116 ? 15.679 36.145 27.441 1.00 41.26 116 HIS B CA 1
ATOM 2111 C C . HIS B 1 116 ? 16.269 36.906 26.284 1.00 40.91 116 HIS B C 1
ATOM 2112 O O . HIS B 1 116 ? 15.782 37.982 25.929 1.00 38.75 116 HIS B O 1
ATOM 2119 N N . THR B 1 117 ? 17.305 36.339 25.677 1.00 36.05 117 THR B N 1
ATOM 2120 C CA . THR B 1 117 ? 17.944 36.952 24.533 1.00 33.31 117 THR B CA 1
ATOM 2121 C C . THR B 1 117 ? 17.886 36.033 23.326 1.00 37.78 117 THR B C 1
ATOM 2122 O O . THR B 1 117 ? 17.851 34.808 23.462 1.00 38.14 117 THR B O 1
ATOM 2126 N N . CYS B 1 118 ? 17.868 36.640 22.144 1.00 32.04 118 CYS B N 1
ATOM 2127 C CA . CYS B 1 118 ? 17.766 35.913 20.882 1.00 31.85 118 CYS B CA 1
ATOM 2128 C C . CYS B 1 118 ? 18.689 36.577 19.873 1.00 34.42 118 CYS B C 1
ATOM 2129 O O . CYS B 1 118 ? 18.670 37.798 19.721 1.00 34.95 118 CYS B O 1
ATOM 2132 N N . VAL B 1 119 ? 19.505 35.787 19.188 1.00 31.13 119 VAL B N 1
ATOM 2133 C CA . VAL B 1 119 ? 20.492 36.353 18.290 1.00 28.08 119 VAL B CA 1
ATOM 2134 C C . VAL B 1 119 ? 20.634 35.543 16.996 1.00 35.26 119 VAL B C 1
ATOM 2135 O O . VAL B 1 119 ? 20.558 34.301 16.990 1.00 33.07 119 VAL B O 1
ATOM 2139 N N . ALA B 1 120 ? 20.793 36.255 15.887 1.00 30.52 120 ALA B N 1
ATOM 2140 C CA . ALA B 1 120 ? 20.992 35.589 14.603 1.00 31.47 120 ALA B CA 1
ATOM 2141 C C . ALA B 1 120 ? 21.960 36.396 13.765 1.00 32.95 120 ALA B C 1
ATOM 2142 O O . ALA B 1 120 ? 21.883 37.617 13.724 1.00 33.03 120 ALA B O 1
ATOM 2144 N N . GLN B 1 121 ? 22.880 35.709 13.105 1.00 32.91 121 GLN B N 1
ATOM 2145 C CA . GLN B 1 121 ? 23.742 36.362 12.147 1.00 32.73 121 GLN B CA 1
ATOM 2146 C C . GLN B 1 121 ? 22.913 36.886 10.971 1.00 29.77 121 GLN B C 1
ATOM 2147 O O . GLN B 1 121 ? 22.074 36.177 10.428 1.00 30.36 121 GLN B O 1
ATOM 2153 N N . ILE B 1 122 ? 23.133 38.138 10.588 1.00 28.83 122 ILE B N 1
ATOM 2154 C CA . ILE B 1 122 ? 22.527 38.651 9.355 1.00 26.58 122 ILE B CA 1
ATOM 2155 C C . ILE B 1 122 ? 23.212 37.893 8.237 1.00 27.17 122 ILE B C 1
ATOM 2156 O O . ILE B 1 122 ? 24.440 37.922 8.149 1.00 36.43 122 ILE B O 1
ATOM 2161 N N . PRO B 1 123 ? 22.431 37.165 7.411 1.00 34.94 123 PRO B N 1
ATOM 2162 C CA . PRO B 1 123 ? 23.001 36.150 6.520 1.00 37.24 123 PRO B CA 1
ATOM 2163 C C . PRO B 1 123 ? 24.229 36.609 5.749 1.00 39.68 123 PRO B C 1
ATOM 2164 O O . PRO B 1 123 ? 24.221 37.694 5.166 1.00 39.70 123 PRO B O 1
ATOM 2168 N N . ASN B 1 124 ? 25.278 35.785 5.776 1.00 36.92 124 ASN B N 1
ATOM 2169 C CA . ASN B 1 124 ? 26.511 36.041 5.031 1.00 38.43 124 ASN B CA 1
ATOM 2170 C C . ASN B 1 124 ? 27.296 37.281 5.453 1.00 36.95 124 ASN B C 1
ATOM 2171 O O . ASN B 1 124 ? 28.175 37.729 4.715 1.00 38.66 124 ASN B O 1
ATOM 2176 N N . SER B 1 125 ? 27.001 37.830 6.625 1.00 36.09 125 SER B N 1
ATOM 2177 C CA . SER B 1 125 ? 27.601 39.109 7.017 1.00 38.19 125 SER B CA 1
ATOM 2178 C C . SER B 1 125 ? 28.470 39.009 8.255 1.00 40.57 125 SER B C 1
ATOM 2179 O O . SER B 1 125 ? 28.527 37.976 8.905 1.00 37.88 125 SER B O 1
ATOM 2182 N N . ASP B 1 126 ? 29.130 40.114 8.587 1.00 38.13 126 ASP B N 1
ATOM 2183 C CA . ASP B 1 126 ? 29.893 40.205 9.810 1.00 35.80 126 ASP B CA 1
ATOM 2184 C C . ASP B 1 126 ? 29.063 40.830 10.929 1.00 28.90 126 ASP B C 1
ATOM 2185 O O . ASP B 1 126 ? 29.625 41.340 11.901 1.00 33.88 126 ASP B O 1
ATOM 2190 N N . LEU B 1 127 ? 27.740 40.789 10.782 1.00 30.22 127 LEU B N 1
ATOM 2191 C CA . LEU B 1 127 ? 26.807 41.414 11.723 1.00 33.05 127 LEU B CA 1
ATOM 2192 C C . LEU B 1 127 ? 25.875 40.395 12.389 1.00 31.52 127 LEU B C 1
ATOM 2193 O O . LEU B 1 127 ? 25.469 39.438 11.756 1.00 30.41 127 LEU B O 1
ATOM 2198 N N . LEU B 1 128 ? 25.530 40.626 13.657 1.00 27.60 128 LEU B N 1
ATOM 2199 C CA . LEU B 1 128 ? 24.469 39.889 14.340 1.00 31.23 128 LEU B CA 1
ATOM 2200 C C . LEU B 1 128 ? 23.338 40.843 14.707 1.00 31.72 128 LEU B C 1
ATOM 2201 O O . LEU B 1 128 ? 23.573 41.991 15.078 1.00 31.20 128 LEU B O 1
ATOM 2206 N N . LEU B 1 129 ? 22.111 40.349 14.606 1.00 30.34 129 LEU B N 1
ATOM 2207 C CA . LEU B 1 129 ? 20.939 41.032 15.133 1.00 25.96 129 LEU B CA 1
ATOM 2208 C C . LEU B 1 129 ? 20.647 40.395 16.494 1.00 33.05 129 LEU B C 1
ATOM 2209 O O . LEU B 1 129 ? 20.506 39.166 16.602 1.00 33.16 129 LEU B O 1
ATOM 2214 N N . LEU B 1 130 ? 20.540 41.237 17.516 1.00 28.65 130 LEU B N 1
ATOM 2215 C CA . LEU B 1 130 ? 20.371 40.796 18.896 1.00 30.74 130 LEU B CA 1
ATOM 2216 C C . LEU B 1 130 ? 19.145 41.428 19.550 1.00 31.87 130 LEU B C 1
ATOM 2217 O O . LEU B 1 130 ? 19.030 42.645 19.607 1.00 33.00 130 LEU B O 1
ATOM 2222 N N . PHE B 1 131 ? 18.220 40.591 20.016 1.00 33.06 131 PHE B N 1
ATOM 2223 C CA . PHE B 1 131 ? 17.062 41.025 20.791 1.00 26.52 131 PHE B CA 1
ATOM 2224 C C . PHE B 1 131 ? 17.248 40.677 22.272 1.00 32.66 131 PHE B C 1
ATOM 2225 O O . PHE B 1 131 ? 17.682 39.560 22.604 1.00 34.98 131 PHE B O 1
ATOM 2233 N N . ILE B 1 132 ? 16.876 41.608 23.153 1.00 33.94 132 ILE B N 1
ATOM 2234 C CA . ILE B 1 132 ? 16.961 41.416 24.601 1.00 32.64 132 ILE B CA 1
ATOM 2235 C C . ILE B 1 132 ? 15.602 41.693 25.197 1.00 35.85 132 ILE B C 1
ATOM 2236 O O . ILE B 1 132 ? 15.033 42.765 24.965 1.00 39.52 132 ILE B O 1
ATOM 2241 N N . ALA B 1 133 ? 15.094 40.750 25.992 1.00 35.13 133 ALA B N 1
ATOM 2242 C CA . ALA B 1 133 ? 13.767 40.877 26.570 1.00 34.65 133 ALA B CA 1
ATOM 2243 C C . ALA B 1 133 ? 13.723 40.370 28.003 1.00 38.67 133 ALA B C 1
ATOM 2244 O O . ALA B 1 133 ? 14.593 39.622 28.436 1.00 40.67 133 ALA B O 1
ATOM 2246 N N . GLU B 1 134 ? 12.699 40.776 28.735 1.00 38.94 134 GLU B N 1
ATOM 2247 C CA . GLU B 1 134 ? 12.474 40.254 30.069 1.00 47.89 134 GLU B CA 1
ATOM 2248 C C . GLU B 1 134 ? 12.186 38.759 29.985 1.00 45.50 134 GLU B C 1
ATOM 2249 O O . GLU B 1 134 ? 11.852 38.246 28.913 1.00 43.48 134 GLU B O 1
ATOM 2255 N N . GLY B 1 135 ? 12.313 38.070 31.115 1.00 42.83 135 GLY B N 1
ATOM 2256 C CA . GLY B 1 135 ? 12.090 36.633 31.162 1.00 44.21 135 GLY B CA 1
ATOM 2257 C C . GLY B 1 135 ? 10.656 36.215 30.889 1.00 48.61 135 GLY B C 1
ATOM 2258 O O . GLY B 1 135 ? 10.393 35.050 30.619 1.00 54.91 135 GLY B O 1
ATOM 2259 N N . SER B 1 136 ? 9.724 37.160 30.961 1.00 52.72 136 SER B N 1
ATOM 2260 C CA . SER B 1 136 ? 8.317 36.872 30.677 1.00 56.34 136 SER B CA 1
ATOM 2261 C C . SER B 1 136 ? 7.995 36.859 29.165 1.00 53.62 136 SER B C 1
ATOM 2262 O O . SER B 1 136 ? 6.877 36.546 28.768 1.00 56.02 136 SER B O 1
ATOM 2265 N N . PHE B 1 137 ? 8.976 37.209 28.337 1.00 50.13 137 PHE B N 1
ATOM 2266 C CA . PHE B 1 137 ? 8.828 37.214 26.876 1.00 42.09 137 PHE B CA 1
ATOM 2267 C C . PHE B 1 137 ? 9.267 35.841 26.387 1.00 39.34 137 PHE B C 1
ATOM 2268 O O . PHE B 1 137 ? 10.446 35.523 26.441 1.00 37.53 137 PHE B O 1
ATOM 2276 N N . PRO B 1 138 ? 8.309 35.013 25.924 1.00 41.53 138 PRO B N 1
ATOM 2277 C CA . PRO B 1 138 ? 8.626 33.620 25.591 1.00 41.29 138 PRO B CA 1
ATOM 2278 C C . PRO B 1 138 ? 9.646 33.529 24.462 1.00 39.26 138 PRO B C 1
ATOM 2279 O O . PRO B 1 138 ? 9.612 34.338 23.523 1.00 38.35 138 PRO B O 1
ATOM 2283 N N . TYR B 1 139 ? 10.557 32.570 24.569 1.00 32.05 139 TYR B N 1
ATOM 2284 C CA . TYR B 1 139 ? 11.569 32.374 23.548 1.00 32.07 139 TYR B CA 1
ATOM 2285 C C . TYR B 1 139 ? 10.959 32.075 22.182 1.00 36.02 139 TYR B C 1
ATOM 2286 O O . TYR B 1 139 ? 11.498 32.494 21.165 1.00 36.36 139 TYR B O 1
ATOM 2295 N N . GLY B 1 140 ? 9.852 31.322 22.167 1.00 38.16 140 GLY B N 1
ATOM 2296 C CA . GLY B 1 140 ? 9.177 30.969 20.929 1.00 38.96 140 GLY B CA 1
ATOM 2297 C C . GLY B 1 140 ? 8.767 32.206 20.138 1.00 41.15 140 GLY B C 1
ATOM 2298 O O . GLY B 1 140 ? 8.885 32.243 18.908 1.00 40.20 140 GLY B O 1
ATOM 2299 N N . LEU B 1 141 ? 8.296 33.222 20.864 1.00 41.75 141 LEU B N 1
ATOM 2300 C CA . LEU B 1 141 ? 7.906 34.501 20.267 1.00 40.70 141 LEU B CA 1
ATOM 2301 C C . LEU B 1 141 ? 9.117 35.254 19.759 1.00 38.82 141 LEU B C 1
ATOM 2302 O O . LEU B 1 141 ? 9.071 35.837 18.679 1.00 39.89 141 LEU B O 1
ATOM 2307 N N . LEU B 1 142 ? 10.203 35.234 20.526 1.00 37.06 142 LEU B N 1
ATOM 2308 C CA . LEU B 1 142 ? 11.436 35.903 20.093 1.00 36.32 142 LEU B CA 1
ATOM 2309 C C . LEU B 1 142 ? 11.975 35.310 18.800 1.00 39.46 142 LEU B C 1
ATOM 2310 O O . LEU B 1 142 ? 12.449 36.034 17.932 1.00 36.94 142 LEU B O 1
ATOM 2315 N N . VAL B 1 143 ? 11.874 33.988 18.675 1.00 37.53 143 VAL B N 1
ATOM 2316 C CA . VAL B 1 143 ? 12.355 33.276 17.497 1.00 34.98 143 VAL B CA 1
ATOM 2317 C C . VAL B 1 143 ? 11.530 33.627 16.251 1.00 30.70 143 VAL B C 1
ATOM 2318 O O . VAL B 1 143 ? 12.089 33.912 15.169 1.00 38.65 143 VAL B O 1
ATOM 2322 N N . ILE B 1 144 ? 10.203 33.588 16.399 1.00 36.82 144 ILE B N 1
ATOM 2323 C CA . ILE B 1 144 ? 9.311 34.064 15.332 1.00 36.05 144 ILE B CA 1
ATOM 2324 C C . ILE B 1 144 ? 9.698 35.505 14.940 1.00 38.03 144 ILE B C 1
ATOM 2325 O O . ILE B 1 144 ? 9.942 35.813 13.757 1.00 36.70 144 ILE B O 1
ATOM 2330 N N . LYS B 1 145 ? 9.809 36.362 15.953 1.00 33.18 145 LYS B N 1
ATOM 2331 C CA . LYS B 1 145 ? 10.048 37.796 15.748 1.00 34.17 145 LYS B CA 1
ATOM 2332 C C . LYS B 1 145 ? 11.338 38.057 14.992 1.00 36.65 145 LYS B C 1
ATOM 2333 O O . LYS B 1 145 ? 11.3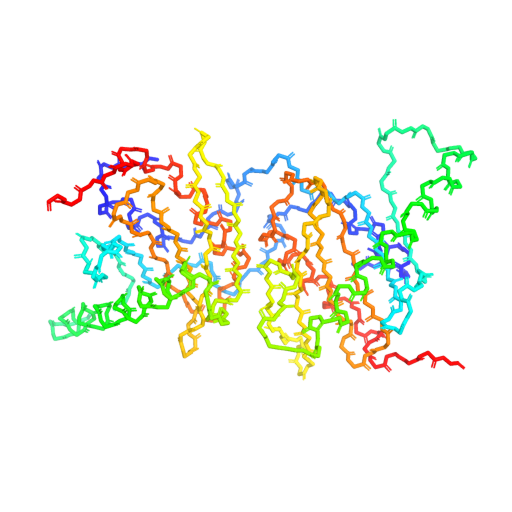73 38.858 14.049 1.00 38.54 145 LYS B O 1
ATOM 2339 N N . ILE B 1 146 ? 12.403 37.375 15.393 1.00 33.71 146 ILE B N 1
ATOM 2340 C CA . ILE B 1 146 ? 13.702 37.666 14.803 1.00 30.45 146 ILE B CA 1
ATOM 2341 C C . ILE B 1 146 ? 13.774 37.162 13.364 1.00 32.81 146 ILE B C 1
ATOM 2342 O O . ILE B 1 146 ? 14.407 37.795 12.526 1.00 34.54 146 ILE B O 1
ATOM 2347 N N . GLU B 1 147 ? 13.114 36.041 13.073 1.00 29.28 147 GLU B N 1
ATOM 2348 C CA . GLU B 1 147 ? 13.098 35.549 11.708 1.00 31.56 147 GLU B CA 1
ATOM 2349 C C . GLU B 1 147 ? 12.358 36.517 10.787 1.00 36.58 147 GLU B C 1
ATOM 2350 O O . GLU B 1 147 ? 12.829 36.793 9.693 1.00 37.68 147 GLU B O 1
ATOM 2356 N N . ARG B 1 148 ? 11.205 37.026 11.216 1.00 39.47 148 ARG B N 1
ATOM 2357 C CA . ARG B 1 148 ? 10.485 38.006 10.398 1.00 40.79 148 ARG B CA 1
ATOM 2358 C C . ARG B 1 148 ? 11.273 39.321 10.252 1.00 39.29 148 ARG B C 1
ATOM 2359 O O . ARG B 1 148 ? 11.360 39.898 9.157 1.00 38.38 148 ARG B O 1
ATOM 2367 N N . ALA B 1 149 ? 11.854 39.786 11.350 1.00 31.53 149 ALA B N 1
ATOM 2368 C CA . ALA B 1 149 ? 12.582 41.062 11.336 1.00 36.95 149 ALA B CA 1
ATOM 2369 C C . ALA B 1 149 ? 13.765 40.985 10.386 1.00 39.54 149 ALA B C 1
ATOM 2370 O O . ALA B 1 149 ? 14.070 41.941 9.683 1.00 34.84 149 ALA B O 1
ATOM 2372 N N . MET B 1 150 ? 14.416 39.827 10.353 1.00 36.60 150 MET B N 1
ATOM 2373 C CA . MET B 1 150 ? 15.547 39.621 9.466 1.00 35.63 150 MET B CA 1
ATOM 2374 C C . MET B 1 150 ? 15.222 39.870 7.974 1.00 35.84 150 MET B C 1
ATOM 2375 O O . MET B 1 150 ? 16.087 40.301 7.223 1.00 35.15 150 MET B O 1
ATOM 2380 N N . ARG B 1 151 ? 13.983 39.614 7.551 1.00 37.97 151 ARG B N 1
ATOM 2381 C CA . ARG B 1 151 ? 13.570 39.882 6.164 1.00 44.03 151 ARG B CA 1
ATOM 2382 C C . ARG B 1 151 ? 13.728 41.351 5.754 1.00 47.71 151 ARG B C 1
ATOM 2383 O O . ARG B 1 151 ? 13.836 41.657 4.573 1.00 51.45 151 ARG B O 1
ATOM 2391 N N . GLU B 1 152 ? 13.726 42.249 6.734 1.00 46.63 152 GLU B N 1
ATOM 2392 C CA . GLU B 1 152 ? 13.812 43.687 6.471 1.00 45.20 152 GLU B CA 1
ATOM 2393 C C . GLU B 1 152 ? 15.251 44.137 6.252 1.00 39.94 152 GLU B C 1
ATOM 2394 O O . GLU B 1 152 ? 15.504 45.287 5.921 1.00 42.80 152 GLU B O 1
ATOM 2400 N N . LEU B 1 153 ? 16.200 43.238 6.449 1.00 36.71 153 LEU B N 1
ATOM 2401 C CA . LEU B 1 153 ? 17.591 43.650 6.489 1.00 35.29 153 LEU B CA 1
ATOM 2402 C C . LEU B 1 153 ? 18.404 43.215 5.284 1.00 33.73 153 LEU B C 1
ATOM 2403 O O . LEU B 1 153 ? 19.621 43.056 5.389 1.00 34.58 153 LEU B O 1
ATOM 2408 N N . THR B 1 154 ? 17.741 43.024 4.148 1.00 33.86 154 THR B N 1
ATOM 2409 C CA . THR B 1 154 ? 18.422 42.516 2.952 1.00 38.83 154 THR B CA 1
ATOM 2410 C C . THR B 1 154 ? 19.596 43.397 2.526 1.00 38.55 154 THR B C 1
ATOM 2411 O O . THR B 1 154 ? 20.607 42.880 2.054 1.00 38.69 154 THR B O 1
ATOM 2415 N N . ASP B 1 155 ? 19.483 44.712 2.732 1.00 38.07 155 ASP B N 1
ATOM 2416 C CA . ASP B 1 155 ? 20.602 45.629 2.457 1.00 36.13 155 ASP B CA 1
ATOM 2417 C C . ASP B 1 155 ? 21.915 45.199 3.112 1.00 31.52 155 ASP B C 1
ATOM 2418 O O . ASP B 1 155 ? 22.999 45.425 2.562 1.00 34.56 155 ASP B O 1
ATOM 2423 N N . LEU B 1 156 ? 21.811 44.579 4.284 1.00 29.73 156 LEU B N 1
ATOM 2424 C CA . LEU B 1 156 ? 22.979 44.207 5.073 1.00 29.23 156 LEU B CA 1
ATOM 2425 C C . LEU B 1 156 ? 23.435 42.742 4.901 1.00 31.26 156 LEU B C 1
ATOM 2426 O O . LEU B 1 156 ? 24.478 42.369 5.438 1.00 31.58 156 LEU B O 1
ATOM 2431 N N . PHE B 1 157 ? 22.658 41.914 4.188 1.00 34.94 157 PHE B N 1
ATOM 2432 C CA . PHE B 1 157 ? 23.111 40.549 3.842 1.00 34.73 157 PHE B CA 1
ATOM 2433 C C . PHE B 1 157 ? 24.454 40.663 3.129 1.00 38.57 157 PHE B C 1
ATOM 2434 O O . PHE B 1 157 ? 24.614 41.490 2.224 1.00 39.50 157 PHE B O 1
ATOM 2442 N N . GLY B 1 158 ? 25.418 39.850 3.544 1.00 36.25 158 GLY B N 1
ATOM 2443 C CA . GLY B 1 158 ? 26.761 39.916 2.989 1.00 34.48 158 GLY B CA 1
ATOM 2444 C C . GLY B 1 158 ? 27.622 41.083 3.466 1.00 34.61 158 GLY B C 1
ATOM 2445 O O . GLY B 1 158 ? 28.759 41.217 3.025 1.00 36.35 158 GLY B O 1
ATOM 2446 N N . TYR B 1 159 ? 27.109 41.927 4.363 1.00 36.57 159 TYR B N 1
ATOM 2447 C CA . TYR B 1 159 ? 27.907 43.066 4.843 1.00 36.19 159 TYR B CA 1
ATOM 2448 C C . TYR B 1 159 ? 29.224 42.598 5.467 1.00 39.72 159 TYR B C 1
ATOM 2449 O O . TYR B 1 159 ? 29.229 41.749 6.354 1.00 39.53 159 TYR B O 1
ATOM 2458 N N . LYS B 1 160 ? 30.328 43.171 4.998 1.00 38.38 160 LYS B N 1
ATOM 2459 C CA . LYS B 1 160 ? 31.662 42.839 5.484 1.00 42.71 160 LYS B CA 1
ATOM 2460 C C . LYS B 1 160 ? 32.272 44.040 6.192 1.00 47.71 160 LYS B C 1
ATOM 2461 O O . LYS B 1 160 ? 32.151 45.170 5.723 1.00 48.39 160 LYS B O 1
ATOM 2467 N N . LEU B 1 161 ? 32.932 43.799 7.319 1.00 46.27 161 LEU B N 1
ATOM 2468 C CA . LEU B 1 161 ? 33.618 44.880 8.023 1.00 51.79 161 LEU B CA 1
ATOM 2469 C C . LEU B 1 161 ? 34.922 45.277 7.335 1.00 58.45 161 LEU B C 1
ATOM 2470 O O . LEU B 1 161 ? 35.283 46.459 7.310 1.00 57.55 161 LEU B O 1
ATOM 2475 N N . GLY B 1 162 ? 35.619 44.284 6.782 1.00 72.28 162 GLY B N 1
ATOM 2476 C CA . GLY B 1 162 ? 36.796 44.518 5.948 1.00 81.40 162 GLY B CA 1
ATOM 2477 C C . GLY B 1 162 ? 37.921 45.269 6.635 1.00 88.75 162 GLY B C 1
ATOM 2478 O O . GLY B 1 162 ? 38.214 45.028 7.807 1.00 93.96 162 GLY B O 1
#

B-factor: mean 53.0, std 25.59, range [23.6, 181.41]

Nearest PDB structures (foldseek):
  4ftx-assembly1_A  TM=1.006E+00  e=4.090E-32  Saccharomyces cerevisiae S288C
  4ftx-assembly1_B  TM=9.894E-01  e=8.383E-29  Saccharomyces cerevisiae S288C
  4fuw-assembly1_B  TM=8.761E-01  e=9.662E-24  Saccharomyces cerevisiae S288C
  6jwp-assembly1_E  TM=8.427E-01  e=6.545E-22  Saccharomyces cerevisiae S288C
  4xpm-assembly1_C  TM=8.402E-01  e=2.560E-21  Saccharomyces cerevisiae S288C

Solvent-accessible surface area: 15926 Å² total; per-residue (Å²): 206,43,163,84,47,86,5,15,0,74,60,10,16,124,94,29,84,38,141,73,20,119,38,191,27,28,41,3,66,0,0,0,4,0,11,15,68,110,4,33,34,99,20,52,1,35,37,80,134,122,68,100,167,72,86,129,35,101,122,80,44,35,87,88,10,116,124,26,0,88,95,0,27,61,57,16,26,89,3,68,123,44,89,100,107,73,85,17,30,4,30,5,90,16,97,3,108,99,68,148,14,90,1,3,0,2,84,15,145,101,16,24,0,0,0,1,48,0,1,101,3,19,5,0,0,0,0,0,0,92,34,43,0,26,13,0,0,0,7,3,12,0,34,72,11,2,91,88,8,70,141,30,26,39,89,135,66,128,199,36,207,94,52,92,21,25,0,71,60,10,18,121,96,34,83,6,120,85,14,123,31,182,37,23,43,4,39,1,0,0,4,0,12,16,68,110,3,34,28,98,21,54,0,34,80,104,225,83,84,118,66,120,122,68,20,38,76,78,8,104,106,34,0,91,99,0,28,58,61,19,28,93,6,63,105,106,118,127,87,70,88,16,32,3,32,5,89,20,96,8,110,89,78,139,11,92,1,3,0,2,108,18,132,105,12,33,0,0,0,0,44,0,0,81,4,33,5,0,0,0,0,0,0,87,34,33,0,25,20,1,0,0,6,2,11,0,38,53,12,2,118,99,8,72,141,33,28,30,97,129,70,114

Sequence (312 aa):
HSKNVKGFLENTLKPYDLHSVDFKTSSLQSSMIITATNGGILSYATSNNDVPKNSINEINSVNNLKMMSLLIKDKWSEDENDTEEQHSNSCYPVEIDSFKTKIYTYEMEDLHTCVAQIPNSDLLLLFIAEGSFPYGLLVIKIERAMRELTDLFGYKLGHSKNVKGFLENTLKPYDLHSVDFKTSSLQSSMIITATNGGILSYATSNKNSINEINSVNNLKMMSLLIKDKWSEDENDTEEQHSNSCYPVEIDSFKTKIYTYEMEDLHTCVAQIPNSDLLLLFIAEGSFPYGLLVIKIERAMRELTDLFGYKLG

Radius of gyration: 20.56 Å; Cα contacts (8 Å, |Δi|>4): 594; chains: 2; bounding box: 51×61×40 Å